Protein AF-A0A7R9M5U4-F1 (afdb_monomer)

pLDDT: mean 75.81, std 20.46, range [29.14, 96.31]

Radius of gyration: 44.96 Å; Cα contacts (8 Å, |Δi|>4): 305; chains: 1; bounding box: 124×80×128 Å

Secondary structure (DSSP, 8-state):
----SSSSS------S-EEEEEEEGGGTTSEEEE--TTEEEEEEEEEEE--GGG----SS-----PPP---------S-----PPPPEEE-HHHHHHHHTT-SEEEE-HHHH---TTTTS--EEEEEEEEEETTTEE-SSSEEE--SS-EE--TTTTSPPPTT----EEE-PPTT------------PPPEEE---SSS--PEEE-----------TT-----SSSHHIIIIIHHHHHHHHHHHHHHHHHHHHHHHHHHHHHHHHHHHTT--PPP---------

Solvent-accessible surface area (backbone atoms only — not comparable to full-atom values): 18534 Å² total; per-residue (Å²): 142,83,90,83,87,82,79,88,79,73,88,66,70,64,75,95,57,76,45,78,46,69,38,44,53,94,57,35,66,68,36,78,50,75,42,59,91,69,20,20,31,44,58,78,45,29,34,36,31,48,35,78,90,60,55,59,79,76,94,74,82,88,78,92,76,81,82,76,81,86,75,91,75,88,89,78,99,80,75,82,80,77,68,79,79,60,51,73,36,82,42,35,61,52,47,36,55,71,31,34,72,28,39,64,33,81,46,30,43,73,79,67,51,78,64,83,68,74,88,56,79,36,17,34,41,40,33,33,33,61,42,43,59,90,43,45,38,56,57,60,71,44,80,42,69,64,91,58,72,45,80,41,58,49,58,54,54,51,82,60,76,82,94,68,89,77,42,74,48,78,48,68,60,92,96,55,80,87,84,86,84,87,65,75,83,92,72,66,77,54,50,73,49,80,65,91,64,91,84,72,74,76,48,70,46,69,83,61,84,90,83,90,79,88,78,57,86,84,68,61,79,68,80,82,71,70,59,63,51,62,75,50,45,48,61,52,51,52,52,52,51,51,52,53,52,53,50,50,53,52,49,51,53,51,51,49,53,56,46,49,61,58,49,56,60,56,61,65,75,74,72,81,85,87,84,84,86,75,83,79,88,83,91,132

Mean predicted aligned error: 17.46 Å

Sequence (284 aa):
MFELISELIELIAFPEESHEKCIPKSEANDIWLSCAKNETIAIYEAFFTTSARHRCSQSSSVTTERAIQTDEDEDNMYAFPRLPAACTDDIRLSLNRKCSSAENCSFNLMKDHNQGCIGEDGSLIIRYTCISAKKFHPFCNLNLSESYGYISTPGYPRFYPPYESCVWNIEAGEGQVIQIDILDVAIREPESKTSVYNRKKVEYKCTDRLLLTESNRSDKESDSDGNYISDILIPIVLMIALLIGNAVIVWVLFRIKRRQKRTDDKTIESTVPLNSGSGPQTSV

Foldseek 3Di:
DDPPPDPPPPQDPDPPDKDKDKAWLVRLQKDKDADDPQWAKDWQFKKKKPDPVRDDDPPDDDDDDDDDDDDDDDDDPDDDDPDPPMWMGGCLQLCQLQGTRDRMGIDGCCPSPVDGDSVDTTIMMIMIDIFHNVQEAQDAPEEAADSHGHYHHHPPVDDHDPDDDGHYHYDYDPPHDDDDRDRDDDFDFWDWDFDPDPDDPIDTHGRDDDDDDDDDPVPPPPPDDPCCCPPPVVVVVVVVVVVVVVVVVVVVVVVVVVVVVVVVVVVVVPDDDDDDDDDDDDDD

InterPro domains:
  IPR000859 CUB domain [PF00431] (140-190)
  IPR000859 CUB domain [PS01180] (140-182)
  IPR000859 CUB domain [cd00041] (140-192)
  IPR035914 Spermadhesin, CUB domain superfamily [G3DSA:2.60.120.290] (135-254)
  IPR035914 Spermadhesin, CUB domain superfamily [SSF49854] (140-192)
  IPR043159 D-galactoside/L-rhamnose binding SUEL lectin domain superfamily [G3DSA:2.60.120.740] (18-134)

Organism: NCBI:txid334625

Structure (mmCIF, N/CA/C/O backbone):
data_AF-A0A7R9M5U4-F1
#
_entry.id   AF-A0A7R9M5U4-F1
#
loop_
_atom_site.group_PDB
_atom_site.id
_atom_site.type_symbol
_atom_site.label_atom_id
_atom_site.label_alt_id
_atom_site.label_comp_id
_atom_site.label_asym_id
_atom_site.label_entity_id
_atom_site.label_seq_id
_atom_site.pdbx_PDB_ins_code
_atom_site.Cartn_x
_atom_site.Cartn_y
_atom_site.Cartn_z
_atom_site.occupancy
_atom_site.B_iso_or_equiv
_atom_site.auth_seq_id
_atom_site.auth_comp_id
_atom_site.auth_asym_id
_atom_site.auth_atom_id
_atom_site.pdbx_PDB_model_num
ATOM 1 N N . MET A 1 1 ? 7.031 29.235 31.671 1.00 38.41 1 MET A N 1
ATOM 2 C CA . MET A 1 1 ? 6.861 27.775 31.562 1.00 38.41 1 MET A CA 1
ATOM 3 C C . MET A 1 1 ? 6.089 27.529 30.273 1.00 38.41 1 MET A C 1
ATOM 5 O O . MET A 1 1 ? 4.875 27.429 30.286 1.00 38.41 1 MET A O 1
ATOM 9 N N . PHE A 1 2 ? 6.808 27.641 29.158 1.00 32.56 2 PHE A N 1
ATOM 10 C CA . PHE A 1 2 ? 6.335 27.424 27.793 1.00 32.56 2 PHE A CA 1
ATOM 11 C C . PHE A 1 2 ? 7.263 26.336 27.251 1.00 32.56 2 PHE A C 1
ATOM 13 O O . PHE A 1 2 ? 8.331 26.642 26.736 1.00 32.56 2 PHE A O 1
ATOM 20 N N . GLU A 1 3 ? 6.907 25.077 27.470 1.00 34.81 3 GLU A N 1
ATOM 21 C CA . GLU A 1 3 ? 7.479 23.944 26.741 1.00 34.81 3 GLU A CA 1
ATOM 22 C C . GLU A 1 3 ? 6.337 23.366 25.911 1.00 34.81 3 GLU A C 1
ATOM 24 O O . GLU A 1 3 ? 5.557 22.546 26.375 1.00 34.81 3 GLU A O 1
ATOM 29 N N . LEU A 1 4 ? 6.162 23.927 24.715 1.00 42.47 4 LEU A N 1
ATOM 30 C CA . LEU A 1 4 ? 5.133 23.548 23.746 1.00 42.47 4 LEU A CA 1
ATOM 31 C C . LEU A 1 4 ? 5.687 23.719 22.322 1.00 42.47 4 LEU A C 1
ATOM 33 O O . LEU A 1 4 ? 5.068 24.397 21.518 1.00 42.47 4 LEU A O 1
ATOM 37 N N . ILE A 1 5 ? 6.873 23.182 21.993 1.00 42.38 5 ILE A N 1
ATOM 38 C CA . ILE A 1 5 ? 7.310 23.061 20.578 1.00 42.38 5 ILE A CA 1
ATOM 39 C C . ILE A 1 5 ? 8.229 21.838 20.340 1.00 42.38 5 ILE A C 1
ATOM 41 O O . ILE A 1 5 ? 9.202 21.940 19.603 1.00 42.38 5 ILE A O 1
ATOM 45 N N . SER A 1 6 ? 7.969 20.671 20.943 1.00 37.97 6 SER A N 1
ATOM 46 C CA . SER A 1 6 ? 8.735 19.455 20.578 1.00 37.97 6 SER A CA 1
ATOM 47 C C . SER A 1 6 ? 7.912 18.208 20.250 1.00 37.97 6 SER A C 1
ATOM 49 O O . SER A 1 6 ? 8.494 17.244 19.772 1.00 37.97 6 SER A O 1
ATOM 51 N N . GLU A 1 7 ? 6.588 18.204 20.423 1.00 38.75 7 GLU A N 1
ATOM 52 C CA . GLU A 1 7 ? 5.782 16.973 20.262 1.00 38.75 7 GLU A CA 1
ATOM 53 C C . GLU A 1 7 ? 4.888 16.942 19.009 1.00 38.75 7 GLU A C 1
ATOM 55 O O . GLU A 1 7 ? 4.121 16.009 18.814 1.00 38.75 7 GLU A O 1
ATOM 60 N N . LEU A 1 8 ? 4.982 17.928 18.110 1.00 37.16 8 LEU A N 1
ATOM 61 C CA . LEU A 1 8 ? 4.066 18.047 16.961 1.00 37.16 8 LEU A CA 1
ATOM 62 C C . LEU A 1 8 ? 4.592 17.461 15.636 1.00 37.16 8 LEU A C 1
ATOM 64 O O . LEU A 1 8 ? 4.002 17.718 14.591 1.00 37.16 8 LEU A O 1
ATOM 68 N N . ILE A 1 9 ? 5.675 16.672 15.655 1.00 35.78 9 ILE A N 1
ATOM 69 C CA . ILE A 1 9 ? 6.268 16.065 14.439 1.00 35.78 9 ILE A CA 1
ATOM 70 C C . ILE A 1 9 ? 6.247 14.517 14.457 1.00 35.78 9 ILE A C 1
ATOM 72 O O . ILE A 1 9 ? 6.609 13.893 13.469 1.00 35.78 9 ILE A O 1
ATOM 76 N N . GLU A 1 10 ? 5.715 13.865 15.497 1.00 36.03 10 GLU A N 1
ATOM 77 C CA . GLU A 1 10 ? 5.567 12.390 15.540 1.00 36.03 10 GLU A CA 1
ATOM 78 C C . GLU A 1 10 ? 4.153 11.884 15.189 1.00 36.03 10 GLU A C 1
ATOM 80 O O . GLU A 1 10 ? 3.774 10.766 15.527 1.00 36.03 10 GLU A O 1
ATOM 85 N N . LEU A 1 11 ? 3.340 12.672 14.478 1.00 32.94 11 LEU A N 1
ATOM 86 C CA . LEU A 1 11 ? 1.977 12.260 14.098 1.00 32.94 11 LEU A CA 1
ATOM 87 C C . LEU A 1 11 ? 1.880 11.447 12.801 1.00 32.94 11 LEU A C 1
ATOM 89 O O . LEU A 1 11 ? 0.785 11.270 12.273 1.00 32.94 11 LEU A O 1
ATOM 93 N N . ILE A 1 12 ? 2.986 10.889 12.310 1.00 41.69 12 ILE A N 1
ATOM 94 C CA . ILE A 1 12 ? 2.905 9.849 11.288 1.00 41.69 12 ILE A CA 1
ATOM 95 C C . ILE A 1 12 ? 3.757 8.669 11.720 1.00 41.69 12 ILE A C 1
ATOM 97 O O . ILE A 1 12 ? 4.970 8.653 11.532 1.00 41.69 12 ILE A O 1
ATOM 101 N N . ALA A 1 13 ? 3.106 7.669 12.308 1.00 43.19 13 ALA A N 1
ATOM 102 C CA . ALA A 1 13 ? 3.695 6.360 12.534 1.00 43.19 13 ALA A CA 1
ATOM 103 C C . ALA A 1 13 ? 3.854 5.628 11.184 1.00 43.19 13 ALA A C 1
ATOM 105 O O . ALA A 1 13 ? 3.198 4.622 10.925 1.00 43.19 13 ALA A O 1
ATOM 106 N N . PHE A 1 14 ? 4.689 6.155 10.286 1.00 51.53 14 PHE A N 1
ATOM 107 C CA . PHE A 1 14 ? 5.247 5.350 9.205 1.00 51.53 14 PHE A CA 1
ATOM 108 C C . PHE A 1 14 ? 6.271 4.382 9.822 1.00 51.53 14 PHE A C 1
ATOM 110 O O . PHE A 1 14 ? 6.980 4.772 10.753 1.00 51.53 14 PHE A O 1
ATOM 117 N N . PRO A 1 15 ? 6.354 3.122 9.360 1.00 53.44 15 PRO A N 1
ATOM 118 C CA . PRO A 1 15 ? 7.381 2.204 9.835 1.00 53.44 15 PRO A CA 1
ATOM 119 C C . PRO A 1 15 ? 8.776 2.808 9.619 1.00 53.44 15 PRO A C 1
ATOM 121 O O . PRO A 1 15 ? 9.060 3.395 8.577 1.00 53.44 15 PRO A O 1
ATOM 124 N N . GLU A 1 16 ? 9.629 2.643 10.629 1.00 56.34 16 GLU A N 1
ATOM 125 C CA . GLU A 1 16 ? 10.947 3.276 10.797 1.00 56.34 16 GLU A CA 1
ATOM 126 C C . GLU A 1 16 ? 11.978 2.873 9.714 1.00 56.34 16 GLU A C 1
ATOM 128 O O . GLU A 1 16 ? 13.036 3.486 9.602 1.00 56.34 16 GLU A O 1
ATOM 133 N N . GLU A 1 17 ? 11.657 1.897 8.854 1.00 72.25 17 GLU A N 1
ATOM 134 C CA . GLU A 1 17 ? 12.510 1.431 7.754 1.00 72.25 17 GLU A CA 1
ATOM 135 C C . GLU A 1 17 ? 11.788 1.506 6.394 1.00 72.25 17 GLU A C 1
ATOM 137 O O . GLU A 1 17 ? 11.026 0.619 5.986 1.00 72.25 17 GLU A O 1
ATOM 142 N N . SER A 1 18 ? 12.046 2.593 5.661 1.00 84.75 18 SER A N 1
ATOM 143 C CA . SER A 1 18 ? 11.700 2.731 4.243 1.00 84.75 18 SER A CA 1
ATOM 144 C C . SER A 1 18 ? 12.905 2.396 3.362 1.00 84.75 18 SER A C 1
ATOM 146 O O . SER A 1 18 ? 13.975 2.989 3.522 1.00 84.75 18 SER A O 1
ATOM 148 N N . HIS A 1 19 ? 12.730 1.504 2.391 1.00 91.81 19 HIS A N 1
ATOM 149 C CA . HIS A 1 19 ? 13.740 1.161 1.395 1.00 91.81 19 HIS A CA 1
ATOM 150 C C . HIS A 1 19 ? 13.458 1.869 0.071 1.00 91.81 19 HIS A C 1
ATOM 152 O O . HIS A 1 19 ? 12.340 1.831 -0.439 1.00 91.81 19 HIS A O 1
ATOM 158 N N . GLU A 1 20 ? 14.498 2.443 -0.531 1.00 93.69 20 GLU A N 1
ATOM 159 C CA . GLU A 1 20 ? 14.461 3.017 -1.876 1.00 93.69 20 GLU A CA 1
ATOM 160 C C . GLU A 1 20 ? 15.478 2.307 -2.775 1.00 93.69 20 GLU A C 1
ATOM 162 O O . GLU A 1 20 ? 16.642 2.132 -2.410 1.00 93.69 20 GLU A O 1
ATOM 167 N N . LYS A 1 21 ? 15.041 1.910 -3.971 1.00 94.62 21 LYS A N 1
ATOM 168 C CA . LYS A 1 21 ? 15.902 1.396 -5.038 1.00 94.62 21 LYS A CA 1
ATOM 169 C C . LYS A 1 21 ? 15.730 2.261 -6.277 1.00 94.62 21 LYS A C 1
ATOM 171 O O . LYS A 1 21 ? 14.618 2.404 -6.777 1.00 94.62 21 LYS A O 1
ATOM 176 N N . CYS A 1 22 ? 16.843 2.782 -6.785 1.00 94.81 22 CYS A N 1
ATOM 177 C CA . CYS A 1 22 ? 16.929 3.382 -8.110 1.00 94.81 22 CYS A CA 1
ATOM 178 C C . CYS A 1 22 ? 17.709 2.430 -9.013 1.00 94.81 22 CYS A C 1
ATOM 180 O O . CYS A 1 22 ? 18.855 2.098 -8.708 1.00 94.81 22 CYS A O 1
ATOM 182 N N . ILE A 1 23 ? 17.089 1.980 -10.099 1.00 94.06 23 ILE A N 1
ATOM 183 C CA . ILE A 1 23 ? 17.642 0.974 -11.004 1.00 94.06 23 ILE A CA 1
ATOM 184 C C . ILE A 1 23 ? 17.633 1.546 -12.425 1.00 94.06 23 ILE A C 1
ATOM 186 O O . ILE A 1 23 ? 16.560 1.885 -12.930 1.00 94.06 23 ILE A O 1
ATOM 190 N N . PRO A 1 24 ? 18.787 1.672 -13.101 1.00 93.38 24 PRO A N 1
ATOM 191 C CA . PRO A 1 24 ? 18.797 2.053 -14.507 1.00 93.38 24 PRO A CA 1
ATOM 192 C C . PRO A 1 24 ? 18.122 0.958 -15.342 1.00 93.38 24 PRO A C 1
ATOM 194 O O . PRO A 1 24 ? 18.259 -0.232 -15.054 1.00 93.38 24 PRO A O 1
ATOM 197 N N . LYS A 1 25 ? 17.420 1.336 -16.415 1.00 90.62 25 LYS A N 1
ATOM 198 C CA . LYS A 1 25 ? 16.701 0.379 -17.276 1.00 90.62 25 LYS A CA 1
ATOM 199 C C . LYS A 1 25 ? 17.555 -0.804 -17.741 1.00 90.62 25 LYS A C 1
ATOM 201 O O . LYS A 1 25 ? 17.045 -1.918 -17.826 1.00 90.62 25 LYS A O 1
ATOM 206 N N . SER A 1 26 ? 18.839 -0.579 -18.022 1.00 89.12 26 SER A N 1
ATOM 207 C CA . SER A 1 26 ? 19.790 -1.622 -18.432 1.00 89.12 26 SER A CA 1
ATOM 208 C C . SER A 1 26 ? 19.862 -2.799 -17.452 1.00 89.12 26 SER A C 1
ATOM 210 O O . SER A 1 26 ? 20.129 -3.925 -17.867 1.00 89.12 26 SER A O 1
ATOM 212 N N . GLU A 1 27 ? 19.590 -2.549 -16.172 1.00 91.31 27 GLU A N 1
ATOM 213 C CA . GLU A 1 27 ? 19.637 -3.527 -15.080 1.00 91.31 27 GLU A CA 1
ATOM 214 C C . GLU A 1 27 ? 18.236 -3.969 -14.621 1.00 91.31 27 GLU A C 1
ATOM 216 O O . GLU A 1 27 ? 18.101 -4.890 -13.821 1.00 91.31 27 GLU A O 1
ATOM 221 N N . ALA A 1 28 ? 17.164 -3.391 -15.173 1.00 89.31 28 ALA A N 1
ATOM 222 C CA . ALA A 1 28 ? 15.780 -3.654 -14.762 1.00 89.31 28 ALA A CA 1
ATOM 223 C C . ALA A 1 28 ? 15.214 -5.014 -15.239 1.00 89.31 28 ALA A C 1
ATOM 225 O O . ALA A 1 28 ? 14.008 -5.262 -15.164 1.00 89.31 28 ALA A O 1
ATOM 226 N N . ASN A 1 29 ? 16.073 -5.911 -15.732 1.00 88.00 29 ASN A N 1
ATOM 227 C CA . ASN A 1 29 ? 15.703 -7.264 -16.153 1.00 88.00 29 ASN A CA 1
ATOM 228 C C . ASN A 1 29 ? 15.707 -8.278 -14.997 1.00 88.00 29 ASN A C 1
ATOM 230 O O . ASN A 1 29 ? 15.075 -9.326 -15.122 1.00 88.00 29 ASN A O 1
ATOM 234 N N . ASP A 1 30 ? 16.396 -7.996 -13.892 1.00 90.56 30 ASP A N 1
ATOM 235 C CA . ASP A 1 30 ? 16.362 -8.854 -12.704 1.00 90.56 30 ASP A CA 1
ATOM 236 C C . ASP A 1 30 ? 16.413 -8.006 -11.435 1.00 90.56 30 ASP A C 1
ATOM 238 O O . ASP A 1 30 ? 17.469 -7.639 -10.922 1.00 90.56 30 ASP A O 1
ATOM 242 N N . ILE A 1 31 ? 15.229 -7.637 -10.960 1.00 94.94 31 ILE A N 1
ATOM 243 C CA . ILE A 1 31 ? 15.057 -6.787 -9.792 1.00 94.94 31 ILE A CA 1
ATOM 244 C C . ILE A 1 31 ? 14.755 -7.673 -8.603 1.00 94.94 31 ILE A C 1
ATOM 246 O O . ILE A 1 31 ? 13.727 -8.345 -8.572 1.00 94.94 31 ILE A O 1
ATOM 250 N N . TRP A 1 32 ? 15.627 -7.616 -7.602 1.00 95.69 32 TRP A N 1
ATOM 251 C CA . TRP A 1 32 ? 15.471 -8.366 -6.366 1.00 95.69 32 TRP A CA 1
ATOM 252 C C . TRP A 1 32 ? 15.044 -7.464 -5.205 1.00 95.69 32 TRP A C 1
ATOM 254 O O . TRP A 1 32 ? 15.753 -6.511 -4.843 1.00 95.69 32 TRP A O 1
ATOM 264 N N . LEU A 1 33 ? 13.893 -7.785 -4.614 1.00 96.06 33 LEU A N 1
ATOM 265 C CA . LEU A 1 33 ? 13.381 -7.205 -3.372 1.00 96.06 33 LEU A CA 1
ATOM 266 C C . LEU A 1 33 ? 13.420 -8.271 -2.274 1.00 96.06 33 LEU A C 1
ATOM 268 O O . LEU A 1 33 ? 13.047 -9.419 -2.514 1.00 96.06 33 LEU A O 1
ATOM 272 N N . SER A 1 34 ? 13.854 -7.890 -1.076 1.00 95.62 34 SER A N 1
ATOM 273 C CA . SER A 1 34 ? 13.962 -8.801 0.066 1.00 95.62 34 SER A CA 1
ATOM 274 C C . SER A 1 34 ? 13.736 -8.069 1.381 1.00 95.62 34 SER A C 1
ATOM 276 O O . SER A 1 34 ? 14.185 -6.927 1.520 1.00 95.62 34 SER A O 1
ATOM 278 N N . CYS A 1 35 ? 13.112 -8.760 2.328 1.00 95.44 35 CYS A N 1
ATOM 279 C CA . CYS A 1 35 ? 12.942 -8.354 3.722 1.00 95.44 35 CYS A CA 1
ATOM 280 C C . CYS A 1 35 ? 13.560 -9.392 4.671 1.00 95.44 35 CYS A C 1
ATOM 282 O O . CYS A 1 35 ? 14.021 -10.450 4.227 1.00 95.44 35 CYS A O 1
ATOM 284 N N . ALA A 1 36 ? 13.607 -9.096 5.973 1.00 93.94 36 ALA A N 1
ATOM 285 C CA . ALA A 1 36 ? 14.071 -10.075 6.946 1.00 93.94 36 ALA A CA 1
ATOM 286 C C . ALA A 1 36 ? 13.046 -11.211 7.130 1.00 93.94 36 ALA A C 1
ATOM 288 O O . ALA A 1 36 ? 11.909 -11.172 6.655 1.00 93.94 36 ALA A O 1
ATOM 289 N N . LYS A 1 37 ? 13.447 -12.254 7.862 1.00 93.25 37 LYS A N 1
ATOM 290 C CA . LYS A 1 37 ? 12.547 -13.368 8.183 1.00 93.25 37 LYS A CA 1
ATOM 291 C C . LYS A 1 37 ? 11.325 -12.873 8.959 1.00 93.25 37 LYS A C 1
ATOM 293 O O . LYS A 1 37 ? 11.473 -12.126 9.922 1.00 93.25 37 LYS A O 1
ATOM 298 N N . ASN A 1 38 ? 10.145 -13.397 8.618 1.00 91.62 38 ASN A N 1
ATOM 299 C CA . ASN A 1 38 ? 8.840 -12.999 9.175 1.00 91.62 38 ASN A CA 1
ATOM 300 C C . ASN A 1 38 ? 8.439 -11.546 8.882 1.00 91.62 38 ASN A C 1
ATOM 302 O O . ASN A 1 38 ? 7.583 -10.985 9.576 1.00 91.62 38 ASN A O 1
ATOM 306 N N . GLU A 1 39 ? 9.028 -10.954 7.853 1.00 94.19 39 GLU A N 1
ATOM 307 C CA . GLU A 1 39 ? 8.588 -9.692 7.288 1.00 94.19 39 GLU A CA 1
ATOM 308 C C . GLU A 1 39 ? 8.089 -9.902 5.869 1.00 94.19 39 GLU A C 1
ATOM 310 O O . GLU A 1 39 ? 8.395 -10.890 5.197 1.00 94.1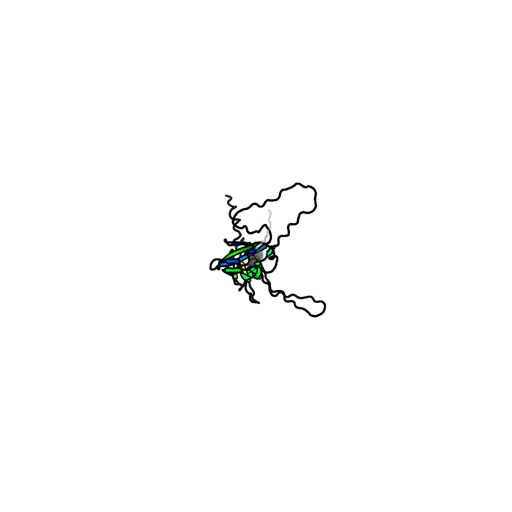9 39 GLU A O 1
ATOM 315 N N . THR A 1 40 ? 7.277 -8.958 5.424 1.00 92.62 40 THR A N 1
ATOM 316 C CA . THR A 1 40 ? 6.649 -8.999 4.112 1.00 92.62 40 THR A CA 1
ATOM 317 C C . THR A 1 40 ? 6.875 -7.689 3.386 1.00 92.62 40 THR A C 1
ATOM 319 O O . THR A 1 40 ? 6.847 -6.616 3.989 1.00 92.62 40 THR A O 1
ATOM 322 N N . ILE A 1 41 ? 7.102 -7.781 2.080 1.00 94.69 41 ILE A N 1
ATOM 323 C CA . ILE A 1 41 ? 7.312 -6.620 1.220 1.00 94.69 41 ILE A CA 1
ATOM 324 C C . ILE A 1 41 ? 5.978 -5.890 1.017 1.00 94.69 41 ILE A C 1
ATOM 326 O O . ILE A 1 41 ? 4.994 -6.479 0.557 1.00 94.69 41 ILE A O 1
ATOM 330 N N . ALA A 1 42 ? 5.975 -4.587 1.296 1.00 93.38 42 ALA A N 1
ATOM 331 C CA . ALA A 1 42 ? 4.887 -3.664 0.994 1.00 93.38 42 ALA A CA 1
ATOM 332 C C . ALA A 1 42 ? 5.408 -2.511 0.123 1.00 93.38 42 ALA A C 1
ATOM 334 O O . ALA A 1 42 ? 6.120 -1.633 0.611 1.00 93.38 42 ALA A O 1
ATOM 335 N N . ILE A 1 43 ? 5.069 -2.508 -1.171 1.00 95.06 43 ILE A N 1
ATOM 336 C CA . ILE A 1 43 ? 5.468 -1.437 -2.096 1.00 95.06 43 ILE A CA 1
ATOM 337 C C . ILE A 1 43 ? 4.408 -0.336 -2.087 1.00 95.06 43 ILE A C 1
ATOM 339 O O . ILE A 1 43 ? 3.247 -0.575 -2.431 1.00 95.06 43 ILE A O 1
ATOM 343 N N . TYR A 1 44 ? 4.824 0.879 -1.736 1.00 93.31 44 TYR A N 1
ATOM 344 C CA . TYR A 1 44 ? 3.941 2.046 -1.692 1.00 93.31 44 TYR A CA 1
ATOM 345 C C . TYR A 1 44 ? 4.166 3.016 -2.856 1.00 93.31 44 TYR A C 1
ATOM 347 O O . TYR A 1 44 ? 3.248 3.743 -3.222 1.00 93.31 44 TYR A O 1
ATOM 355 N N . GLU A 1 45 ? 5.328 2.970 -3.511 1.00 94.50 45 GLU A N 1
ATOM 356 C CA . GLU A 1 45 ? 5.608 3.746 -4.720 1.00 94.50 45 GLU A CA 1
ATOM 357 C C . GLU A 1 45 ? 6.488 2.930 -5.674 1.00 94.50 45 GLU A C 1
ATOM 359 O O . GLU A 1 45 ? 7.495 2.361 -5.259 1.00 94.50 45 GLU A O 1
ATOM 364 N N . ALA A 1 46 ? 6.129 2.859 -6.957 1.00 95.25 46 ALA A N 1
ATOM 365 C CA . ALA A 1 46 ? 7.038 2.354 -7.979 1.00 95.25 46 ALA A CA 1
ATOM 366 C C . ALA A 1 46 ? 6.694 2.917 -9.356 1.00 95.25 46 ALA A C 1
ATOM 368 O O . ALA A 1 46 ? 5.564 2.776 -9.821 1.00 95.25 46 ALA A O 1
ATOM 369 N N . PHE A 1 47 ? 7.672 3.513 -10.027 1.00 94.56 47 PHE A N 1
ATOM 370 C CA . PHE A 1 47 ? 7.474 4.096 -11.349 1.00 94.56 47 PHE A CA 1
ATOM 371 C C . PHE A 1 47 ? 8.761 4.090 -12.166 1.00 94.56 47 PHE A C 1
ATOM 373 O O . PHE A 1 47 ? 9.872 4.152 -11.633 1.00 94.56 47 PHE A O 1
ATOM 380 N N . PHE A 1 48 ? 8.603 4.045 -13.481 1.00 93.75 48 PHE A N 1
ATOM 381 C CA . PHE A 1 48 ? 9.675 4.264 -14.438 1.00 93.75 48 PHE A CA 1
ATOM 382 C C . PHE A 1 48 ? 9.601 5.693 -14.952 1.00 93.75 48 PHE A C 1
ATOM 384 O O . PHE A 1 48 ? 8.510 6.224 -15.139 1.00 93.75 48 PHE A O 1
ATOM 391 N N . THR A 1 49 ? 10.743 6.331 -15.191 1.00 92.31 49 THR A N 1
ATOM 392 C CA . THR A 1 49 ? 10.770 7.657 -15.804 1.00 92.31 49 THR A CA 1
ATOM 393 C C . THR A 1 49 ? 12.007 7.890 -16.661 1.00 92.31 49 THR A C 1
ATOM 395 O O . THR A 1 49 ? 13.109 7.450 -16.333 1.00 92.31 49 THR A O 1
ATOM 398 N N . THR A 1 50 ? 11.833 8.648 -17.743 1.00 91.06 50 THR A N 1
ATOM 399 C CA . THR A 1 50 ? 12.928 9.129 -18.606 1.00 91.06 50 THR A CA 1
ATOM 400 C C . THR A 1 50 ? 13.432 10.514 -18.186 1.00 91.06 50 THR A C 1
ATOM 402 O O . THR A 1 50 ? 14.367 11.069 -18.770 1.00 91.06 50 THR A O 1
ATOM 405 N N . SER A 1 51 ? 12.845 11.083 -17.126 1.00 88.75 51 SER A N 1
ATOM 406 C CA . SER A 1 51 ? 13.228 12.382 -16.580 1.00 88.75 51 SER A CA 1
ATOM 407 C C . SER A 1 51 ? 14.669 12.385 -16.078 1.00 88.75 51 SER A C 1
ATOM 409 O O . SER A 1 51 ? 15.062 11.584 -15.230 1.00 88.75 51 SER A O 1
ATOM 411 N N . ALA A 1 52 ? 15.439 13.386 -16.509 1.00 83.69 52 ALA A N 1
ATOM 412 C CA . ALA A 1 52 ? 16.798 13.607 -16.021 1.00 83.69 52 ALA A CA 1
ATOM 413 C C . ALA A 1 52 ? 16.864 13.843 -14.498 1.00 83.69 52 ALA A C 1
ATOM 415 O O . ALA A 1 52 ? 17.907 13.598 -13.897 1.00 83.69 52 ALA A O 1
ATOM 416 N N . ARG A 1 53 ? 15.760 14.278 -13.866 1.00 84.31 53 ARG A N 1
ATOM 417 C CA . ARG A 1 53 ? 15.689 14.524 -12.413 1.00 84.31 53 ARG A CA 1
ATOM 418 C C . ARG A 1 53 ? 15.790 13.252 -11.573 1.00 84.31 53 ARG A C 1
ATOM 420 O O . ARG A 1 53 ? 16.188 13.335 -10.420 1.00 84.31 53 ARG A O 1
ATOM 427 N N . HIS A 1 54 ? 15.431 12.105 -12.143 1.00 84.69 54 HIS A N 1
ATOM 428 C CA . HIS A 1 54 ? 15.399 10.818 -11.448 1.00 84.69 54 HIS A CA 1
ATOM 429 C C . HIS A 1 54 ? 16.412 9.826 -12.033 1.00 84.69 54 HIS A C 1
ATOM 431 O O . HIS A 1 54 ? 16.233 8.613 -11.948 1.00 84.69 54 HIS A O 1
ATOM 437 N N . ARG A 1 55 ? 17.494 10.314 -12.655 1.00 88.19 55 ARG A N 1
ATOM 438 C CA . ARG A 1 55 ? 18.600 9.442 -13.069 1.00 88.19 55 ARG A CA 1
ATOM 439 C C . ARG A 1 55 ? 19.285 8.852 -11.846 1.00 88.19 55 ARG A C 1
ATOM 441 O O . ARG A 1 55 ? 19.641 9.583 -10.927 1.00 88.19 55 ARG A O 1
ATOM 448 N N . CYS A 1 56 ? 19.504 7.542 -11.862 1.00 89.00 56 CYS A N 1
ATOM 449 C CA . CYS A 1 56 ? 20.269 6.894 -10.810 1.00 89.00 56 CYS A CA 1
ATOM 450 C C . CYS A 1 56 ? 21.722 7.374 -10.881 1.00 89.00 56 CYS A C 1
ATOM 452 O O . CYS A 1 56 ? 22.403 7.181 -11.889 1.00 89.00 56 CYS A O 1
ATOM 454 N N . SER A 1 57 ? 22.189 8.032 -9.823 1.00 77.94 57 SER A N 1
ATOM 455 C CA . SER A 1 57 ? 23.586 8.432 -9.692 1.00 77.94 57 SER A CA 1
ATOM 456 C C . SER A 1 57 ? 24.439 7.174 -9.566 1.00 77.94 57 SER A C 1
ATOM 458 O O . SER A 1 57 ? 24.360 6.477 -8.556 1.00 77.94 57 SER A O 1
ATOM 460 N N . GLN A 1 58 ? 25.269 6.870 -10.563 1.00 60.03 58 GLN A N 1
ATOM 461 C CA . GLN A 1 58 ? 26.312 5.868 -10.366 1.00 60.03 58 GLN A CA 1
ATOM 462 C C . GLN A 1 58 ? 27.292 6.403 -9.318 1.00 60.03 58 GLN A C 1
ATOM 464 O O . GLN A 1 58 ? 27.894 7.464 -9.501 1.00 60.03 58 GLN A O 1
ATOM 469 N N . SER A 1 59 ? 27.486 5.683 -8.214 1.00 50.22 59 SER A N 1
ATOM 470 C CA . SER A 1 59 ? 28.628 5.934 -7.343 1.00 50.22 59 SER A CA 1
ATOM 471 C C . SER A 1 59 ? 29.904 5.465 -8.052 1.00 50.22 59 SER A C 1
ATOM 473 O O . SER A 1 59 ? 30.300 4.318 -7.875 1.00 50.22 59 SER A O 1
ATOM 475 N N . SER A 1 60 ? 30.518 6.309 -8.892 1.00 41.31 60 SER A N 1
ATOM 476 C CA . SER A 1 60 ? 31.977 6.550 -8.970 1.00 41.31 60 SER A CA 1
ATOM 477 C C . SER A 1 60 ? 32.401 7.385 -10.198 1.00 41.31 60 SER A C 1
ATOM 479 O O . SER A 1 60 ? 32.128 7.049 -11.341 1.00 41.31 60 SER A O 1
ATOM 481 N N . SER A 1 61 ? 33.145 8.460 -9.897 1.00 38.44 61 SER A N 1
ATOM 482 C CA . SER A 1 61 ? 34.193 9.144 -10.685 1.00 38.44 61 SER A CA 1
ATOM 483 C C . SER A 1 61 ? 33.921 9.703 -12.099 1.00 38.44 61 SER A C 1
ATOM 485 O O . SER A 1 61 ? 33.906 8.960 -13.066 1.00 38.44 61 SER A O 1
ATOM 487 N N . VAL A 1 62 ? 33.927 11.051 -12.165 1.00 44.44 62 VAL A N 1
ATOM 488 C CA . VAL A 1 62 ? 34.597 11.963 -13.137 1.00 44.44 62 VAL A CA 1
ATOM 489 C C . VAL A 1 62 ? 34.349 11.658 -14.630 1.00 44.44 62 VAL A C 1
ATOM 491 O O . VAL A 1 62 ? 34.760 10.636 -15.155 1.00 44.44 62 VAL A O 1
ATOM 494 N N . THR A 1 63 ? 33.776 12.560 -15.429 1.00 29.14 63 THR A N 1
ATOM 495 C CA . THR A 1 63 ? 34.510 13.706 -15.995 1.00 29.14 63 THR A CA 1
ATOM 496 C C . THR A 1 63 ? 33.540 14.727 -16.582 1.00 29.14 63 THR A C 1
ATOM 498 O O . THR A 1 63 ? 32.572 14.378 -17.245 1.00 29.14 63 THR A O 1
ATOM 501 N N . THR A 1 64 ? 33.855 15.995 -16.335 1.00 44.59 64 THR A N 1
ATOM 502 C CA . THR A 1 64 ? 33.412 17.200 -17.035 1.00 44.59 64 THR A CA 1
ATOM 503 C C . THR A 1 64 ? 33.057 16.968 -18.505 1.00 44.59 64 THR A C 1
ATOM 505 O O . THR A 1 64 ? 33.949 16.754 -19.326 1.00 44.59 64 THR A O 1
ATOM 508 N N . GLU A 1 65 ? 31.790 17.165 -18.861 1.00 40.56 65 GLU A N 1
ATOM 509 C CA . GLU A 1 65 ? 31.428 17.565 -20.217 1.00 40.56 65 GLU A CA 1
ATOM 510 C C . GLU A 1 65 ? 30.903 18.997 -20.201 1.00 40.56 65 GLU A C 1
ATOM 512 O O . GLU A 1 65 ? 30.011 19.381 -19.446 1.00 40.56 65 GLU A O 1
ATOM 517 N N . ARG A 1 66 ? 31.603 19.796 -21.002 1.00 39.38 66 ARG A N 1
ATOM 518 C CA . ARG A 1 66 ? 31.458 21.229 -21.211 1.00 39.38 66 ARG A CA 1
ATOM 519 C C . ARG A 1 66 ? 30.010 21.579 -21.537 1.00 39.38 66 ARG A C 1
ATOM 521 O O . ARG A 1 66 ? 29.485 21.127 -22.550 1.00 39.38 66 ARG A O 1
ATOM 528 N N . ALA A 1 67 ? 29.425 22.479 -20.752 1.00 34.34 67 ALA A N 1
ATOM 529 C CA . ALA A 1 67 ? 28.397 23.356 -21.284 1.00 34.34 67 ALA A CA 1
ATOM 530 C C . ALA A 1 67 ? 29.071 24.288 -22.303 1.00 34.34 67 ALA A C 1
ATOM 532 O O . ALA A 1 67 ? 30.078 24.934 -22.010 1.00 34.34 67 ALA A O 1
ATOM 533 N N . ILE A 1 68 ? 28.547 24.234 -23.520 1.00 40.88 68 ILE A N 1
ATOM 534 C CA . ILE A 1 68 ? 28.965 24.980 -24.702 1.00 40.88 68 ILE A CA 1
ATOM 535 C C . ILE A 1 68 ? 28.905 26.486 -24.420 1.00 40.88 68 ILE A C 1
ATOM 537 O O . ILE A 1 68 ? 27.993 26.960 -23.743 1.00 40.88 68 ILE A O 1
ATOM 541 N N . GLN A 1 69 ? 29.916 27.189 -24.938 1.00 34.88 69 GLN A N 1
ATOM 542 C CA . GLN A 1 69 ? 30.051 28.642 -24.990 1.00 34.88 69 GLN A CA 1
ATOM 543 C C . GLN A 1 69 ? 28.717 29.331 -25.305 1.00 34.88 69 GLN A C 1
ATOM 545 O O . GLN A 1 69 ? 28.053 29.008 -26.287 1.00 34.88 69 GLN A O 1
ATOM 550 N N . THR A 1 70 ? 28.365 30.315 -24.483 1.00 33.62 70 THR A N 1
ATOM 551 C CA . THR A 1 70 ? 27.431 31.374 -24.849 1.00 33.62 70 THR A CA 1
ATOM 552 C C . THR A 1 70 ? 28.139 32.296 -25.837 1.00 33.62 70 THR A C 1
ATOM 554 O O . THR A 1 70 ? 28.952 33.116 -25.412 1.00 33.62 70 THR A O 1
ATOM 557 N N . ASP A 1 71 ? 27.855 32.136 -27.126 1.00 35.41 71 ASP A N 1
ATOM 558 C CA . ASP A 1 71 ? 28.031 33.221 -28.086 1.00 35.41 71 ASP A CA 1
ATOM 559 C C . ASP A 1 71 ? 26.725 34.021 -28.129 1.00 35.41 71 ASP A C 1
ATOM 561 O O . ASP A 1 71 ? 25.622 33.474 -28.218 1.00 35.41 71 ASP A O 1
ATOM 565 N N . GLU A 1 72 ? 26.890 35.323 -27.939 1.00 48.31 72 GLU A N 1
ATOM 566 C CA . GLU A 1 72 ? 25.867 36.348 -28.047 1.00 48.31 72 GLU A CA 1
ATOM 567 C C . GLU A 1 72 ? 25.418 36.442 -29.506 1.00 48.31 72 GLU A C 1
ATOM 569 O O . GLU A 1 72 ? 26.164 36.932 -30.343 1.00 48.31 72 GLU A O 1
ATOM 574 N N . ASP A 1 73 ? 24.192 36.015 -29.798 1.00 34.69 73 ASP A N 1
ATOM 575 C CA . ASP A 1 73 ? 23.451 36.497 -30.959 1.00 34.69 73 ASP A CA 1
ATOM 576 C C . ASP A 1 73 ? 22.033 36.846 -30.492 1.00 34.69 73 ASP A C 1
ATOM 578 O O . ASP A 1 73 ? 21.199 35.989 -30.181 1.00 34.69 73 ASP A O 1
ATOM 582 N N . GLU A 1 74 ? 21.803 38.153 -30.368 1.00 52.38 74 GLU A N 1
ATOM 583 C CA . GLU A 1 74 ? 20.479 38.746 -30.257 1.00 52.38 74 GLU A CA 1
ATOM 584 C C . GLU A 1 74 ? 19.661 38.443 -31.523 1.00 52.38 74 GLU A C 1
ATOM 586 O O . GLU A 1 74 ? 20.191 38.358 -32.627 1.00 52.38 74 GLU A O 1
ATOM 591 N N . ASP A 1 75 ? 18.341 38.384 -31.329 1.00 52.44 75 ASP A N 1
ATOM 592 C CA . ASP A 1 75 ? 17.288 38.396 -32.353 1.00 52.44 75 ASP A CA 1
ATOM 593 C C . ASP A 1 75 ? 16.690 37.032 -32.766 1.00 52.44 75 ASP A C 1
ATOM 595 O O . ASP A 1 75 ? 16.745 36.610 -33.919 1.00 52.44 75 ASP A O 1
ATOM 599 N N . ASN A 1 76 ? 15.994 36.360 -31.831 1.00 39.06 76 ASN A N 1
ATOM 600 C CA . ASN A 1 76 ? 14.753 35.653 -32.188 1.00 39.06 76 ASN A CA 1
ATOM 601 C C . ASN A 1 76 ? 13.797 35.455 -30.993 1.00 39.06 76 ASN A C 1
ATOM 603 O O . ASN A 1 76 ? 14.013 34.628 -30.107 1.00 39.06 76 ASN A O 1
ATOM 607 N N . MET A 1 77 ? 12.685 36.191 -31.002 1.00 48.84 77 MET A N 1
ATOM 608 C CA . MET A 1 77 ? 11.659 36.228 -29.951 1.00 48.84 77 MET A CA 1
ATOM 609 C C . MET A 1 77 ? 10.605 35.096 -30.041 1.00 48.84 77 MET A C 1
ATOM 611 O O . MET A 1 77 ? 9.580 35.161 -29.366 1.00 48.84 77 MET A O 1
ATOM 615 N N . TYR A 1 78 ? 10.819 34.016 -30.806 1.00 52.94 78 TYR A N 1
ATOM 616 C CA . TYR A 1 78 ? 9.870 32.890 -30.857 1.00 52.94 78 TYR A CA 1
ATOM 617 C C . TYR A 1 78 ? 10.547 31.523 -31.041 1.00 52.94 78 TYR A C 1
ATOM 619 O O . TYR A 1 78 ? 10.741 31.082 -32.166 1.00 52.94 78 TYR A O 1
ATOM 627 N N . ALA A 1 79 ? 10.845 30.842 -29.925 1.00 43.78 79 ALA A N 1
ATOM 628 C CA . ALA A 1 79 ? 10.690 29.393 -29.691 1.00 43.78 79 ALA A CA 1
ATOM 629 C C . ALA A 1 79 ? 11.624 28.942 -28.555 1.00 43.78 79 ALA A C 1
ATOM 631 O O . ALA A 1 79 ? 12.789 28.627 -28.776 1.00 43.78 79 ALA A O 1
ATOM 632 N N . PHE A 1 80 ? 11.101 28.830 -27.332 1.00 45.84 80 PHE A N 1
ATOM 633 C CA . PHE A 1 80 ? 11.739 27.953 -26.351 1.00 45.84 80 PHE A CA 1
ATOM 634 C C . PHE A 1 80 ? 11.643 26.514 -26.883 1.00 45.84 80 PHE A C 1
ATOM 636 O O . PHE A 1 80 ? 10.526 26.077 -27.192 1.00 45.84 80 PHE A O 1
ATOM 643 N N . PRO A 1 81 ? 12.748 25.753 -26.990 1.00 43.84 81 PRO A N 1
ATOM 644 C CA . PRO A 1 81 ? 12.659 24.332 -27.275 1.00 43.84 81 PRO A CA 1
ATOM 645 C C . PRO A 1 81 ? 11.864 23.706 -26.130 1.00 43.84 81 PRO A C 1
ATOM 647 O O . PRO A 1 81 ? 12.308 23.714 -24.981 1.00 43.84 81 PRO A O 1
ATOM 650 N N . ARG A 1 82 ? 10.657 23.201 -26.407 1.00 48.44 82 ARG A N 1
ATOM 651 C CA . ARG A 1 82 ? 9.978 22.329 -25.449 1.00 48.44 82 ARG A CA 1
ATOM 652 C C . ARG A 1 82 ? 10.889 21.118 -25.281 1.00 48.44 82 ARG A C 1
ATOM 654 O O . ARG A 1 82 ? 11.004 20.322 -26.209 1.00 48.44 82 ARG A O 1
ATOM 661 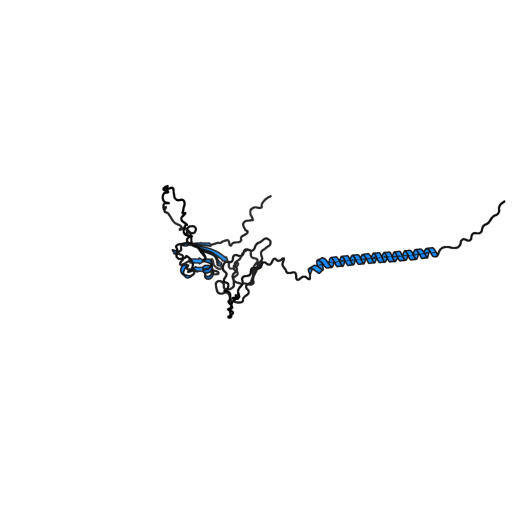N N . LEU A 1 83 ? 11.562 21.019 -24.132 1.00 55.72 83 LEU A N 1
ATOM 662 C CA . LEU A 1 83 ? 12.213 19.784 -23.702 1.00 55.72 83 LEU A CA 1
ATOM 663 C C . LEU A 1 83 ? 11.207 18.643 -23.947 1.00 55.72 83 LEU A C 1
ATOM 665 O O . LEU A 1 83 ? 10.033 18.834 -23.598 1.00 55.72 83 LEU A O 1
ATOM 669 N N . PRO A 1 84 ? 11.599 17.511 -24.563 1.00 60.00 84 PRO A N 1
ATOM 670 C CA . PRO A 1 84 ? 10.678 16.395 -24.737 1.00 60.00 84 PRO A CA 1
ATOM 671 C C . PRO A 1 84 ? 10.066 16.071 -23.375 1.00 60.00 84 PRO A C 1
ATOM 673 O O . PRO A 1 84 ? 10.779 16.005 -22.370 1.00 60.00 84 PRO A O 1
ATOM 676 N N . ALA A 1 85 ? 8.734 15.986 -23.327 1.00 73.00 85 ALA A N 1
ATOM 677 C CA . ALA A 1 85 ? 8.028 15.698 -22.091 1.00 73.00 85 ALA A CA 1
ATOM 678 C C . ALA A 1 85 ? 8.569 14.372 -21.551 1.00 73.00 85 ALA A C 1
ATOM 680 O O . ALA A 1 85 ? 8.467 13.350 -22.224 1.00 73.00 85 ALA A O 1
ATOM 681 N N . ALA A 1 86 ? 9.201 14.413 -20.377 1.00 82.12 86 ALA A N 1
ATOM 682 C CA . ALA A 1 86 ? 9.702 13.211 -19.736 1.00 82.12 86 ALA A CA 1
ATOM 683 C C . ALA A 1 86 ? 8.539 12.235 -19.554 1.00 82.12 86 ALA A C 1
ATOM 685 O O . ALA A 1 86 ? 7.478 12.623 -19.055 1.00 82.12 86 ALA A O 1
ATOM 686 N N . CYS A 1 87 ? 8.733 10.990 -19.970 1.00 88.75 87 CYS A N 1
ATOM 687 C CA . CYS A 1 87 ? 7.729 9.971 -19.760 1.00 88.75 87 CYS A CA 1
ATOM 688 C C . CYS A 1 87 ? 7.836 9.429 -18.334 1.00 88.75 87 CYS A C 1
ATOM 690 O O . CYS A 1 87 ? 8.945 9.251 -17.826 1.00 88.75 87 CYS A O 1
ATOM 692 N N . THR A 1 88 ? 6.691 9.161 -17.709 1.00 91.62 88 THR A N 1
ATOM 693 C CA . THR A 1 88 ? 6.590 8.474 -16.423 1.00 91.62 88 THR A CA 1
ATOM 694 C C . THR A 1 88 ? 5.502 7.415 -16.515 1.00 91.62 88 THR A C 1
ATOM 696 O O . THR A 1 88 ? 4.418 7.698 -17.023 1.00 91.62 88 THR A O 1
ATOM 699 N N . ASP A 1 89 ? 5.797 6.218 -16.025 1.00 92.38 89 ASP A N 1
ATOM 700 C CA . ASP A 1 89 ? 4.925 5.048 -16.090 1.00 92.38 89 ASP A CA 1
ATOM 701 C C . ASP A 1 89 ? 4.799 4.401 -14.706 1.00 92.38 89 ASP A C 1
ATOM 703 O O . ASP A 1 89 ? 5.812 4.157 -14.045 1.00 92.38 89 ASP A O 1
ATOM 707 N N . ASP A 1 90 ? 3.568 4.167 -14.245 1.00 92.56 90 ASP A N 1
ATOM 708 C CA . ASP A 1 90 ? 3.295 3.597 -12.919 1.00 92.56 90 ASP A CA 1
ATOM 709 C C . ASP A 1 90 ? 3.365 2.064 -12.983 1.00 92.56 90 ASP A C 1
ATOM 711 O O . ASP A 1 90 ? 2.521 1.391 -13.579 1.00 92.56 90 ASP A O 1
ATOM 715 N N . ILE A 1 91 ? 4.376 1.506 -12.319 1.00 94.12 91 ILE A N 1
ATOM 716 C CA . ILE A 1 91 ? 4.676 0.067 -12.318 1.00 94.12 91 ILE A CA 1
ATOM 717 C C . ILE A 1 91 ? 4.180 -0.591 -11.030 1.00 94.12 91 ILE A C 1
ATOM 719 O O . ILE A 1 91 ? 4.128 -1.823 -10.923 1.00 94.12 91 ILE A O 1
ATOM 723 N N . ARG A 1 92 ? 3.764 0.213 -10.047 1.00 94.00 92 ARG A N 1
ATOM 724 C CA . ARG A 1 92 ? 3.386 -0.230 -8.705 1.00 94.00 92 ARG A CA 1
ATOM 725 C C . ARG A 1 92 ? 2.354 -1.336 -8.743 1.00 94.00 92 ARG A C 1
ATOM 727 O O . ARG A 1 92 ? 2.527 -2.313 -8.031 1.00 94.00 92 ARG A O 1
ATOM 734 N N . LEU A 1 93 ? 1.351 -1.245 -9.615 1.00 91.81 93 LEU A N 1
ATOM 735 C CA . LEU A 1 93 ? 0.325 -2.280 -9.746 1.00 91.81 93 LEU A CA 1
ATOM 736 C C . LEU A 1 93 ? 0.911 -3.645 -10.139 1.00 91.81 93 LEU A C 1
ATOM 738 O O . LEU A 1 93 ? 0.592 -4.667 -9.533 1.00 91.81 93 LEU A O 1
ATOM 742 N N . SER A 1 94 ? 1.778 -3.671 -11.154 1.00 94.12 94 SER A N 1
ATOM 743 C CA . SER A 1 94 ? 2.375 -4.922 -11.646 1.00 94.12 94 SER A CA 1
ATOM 744 C C . SER A 1 94 ? 3.348 -5.505 -10.623 1.00 94.12 94 SER A C 1
ATOM 746 O O . SER A 1 94 ? 3.391 -6.720 -10.422 1.00 94.12 94 SER A O 1
ATOM 748 N N . LEU A 1 95 ? 4.083 -4.633 -9.930 1.00 94.75 95 LEU A N 1
ATOM 749 C CA . LEU A 1 95 ? 5.022 -5.022 -8.888 1.00 94.75 95 LEU A CA 1
ATOM 750 C C . LEU A 1 95 ? 4.305 -5.539 -7.632 1.00 94.75 95 LEU A C 1
ATOM 752 O O . LEU A 1 95 ? 4.658 -6.602 -7.129 1.00 94.75 95 LEU A O 1
ATOM 756 N N . ASN A 1 96 ? 3.258 -4.853 -7.169 1.00 94.31 96 ASN A N 1
ATOM 757 C CA . ASN A 1 96 ? 2.442 -5.264 -6.025 1.00 94.31 96 ASN A CA 1
ATOM 758 C C . ASN A 1 96 ? 1.791 -6.633 -6.264 1.00 94.31 96 ASN A C 1
ATOM 760 O O . ASN A 1 96 ? 1.924 -7.544 -5.447 1.00 94.31 96 ASN A O 1
ATOM 764 N N . ARG A 1 97 ? 1.216 -6.848 -7.451 1.00 92.50 97 ARG A N 1
ATOM 765 C CA . ARG A 1 97 ? 0.617 -8.142 -7.818 1.00 92.50 97 ARG A CA 1
ATOM 766 C C . ARG A 1 97 ? 1.605 -9.309 -7.864 1.00 92.50 97 ARG A C 1
ATOM 768 O O . ARG A 1 97 ? 1.185 -10.466 -7.843 1.00 92.50 97 ARG A O 1
ATOM 775 N N . LYS A 1 98 ? 2.906 -9.028 -7.951 1.00 93.69 98 LYS A N 1
ATOM 776 C CA . LYS A 1 98 ? 3.949 -10.055 -7.999 1.00 93.69 98 LYS A CA 1
ATOM 777 C C . LYS A 1 98 ? 4.707 -10.223 -6.685 1.00 93.69 98 LYS A C 1
ATOM 779 O O . LYS A 1 98 ? 5.063 -11.350 -6.349 1.00 93.69 98 LYS A O 1
ATOM 784 N N . CYS A 1 99 ? 4.950 -9.131 -5.969 1.00 94.81 99 CYS A N 1
ATOM 785 C CA . CYS A 1 99 ? 5.886 -9.086 -4.850 1.00 94.81 99 CYS A CA 1
ATOM 786 C C . CYS A 1 99 ? 5.250 -8.790 -3.495 1.00 94.81 99 CYS A C 1
ATOM 788 O O . CYS A 1 99 ? 5.885 -9.078 -2.480 1.00 94.81 99 CYS A O 1
ATOM 790 N N . SER A 1 100 ? 4.040 -8.221 -3.441 1.00 92.50 100 SER A N 1
ATOM 791 C CA . SER A 1 100 ? 3.398 -7.965 -2.151 1.00 92.50 100 SER A CA 1
ATOM 792 C C . SER A 1 100 ? 3.217 -9.262 -1.369 1.00 92.50 100 SER A C 1
ATOM 794 O O . SER A 1 100 ? 2.968 -10.324 -1.945 1.00 92.50 100 SER A O 1
ATOM 796 N N . SER A 1 101 ? 3.332 -9.165 -0.044 1.00 89.75 101 SER A N 1
ATOM 797 C CA . SER A 1 101 ? 3.139 -10.295 0.878 1.00 89.75 101 SER A CA 1
ATOM 798 C C . SER A 1 101 ? 4.184 -11.417 0.752 1.00 89.75 101 SER A C 1
ATOM 800 O O . SER A 1 101 ? 4.035 -12.461 1.386 1.00 89.75 101 SER A O 1
ATOM 802 N N . ALA A 1 102 ? 5.256 -11.211 -0.021 1.00 93.25 102 ALA A N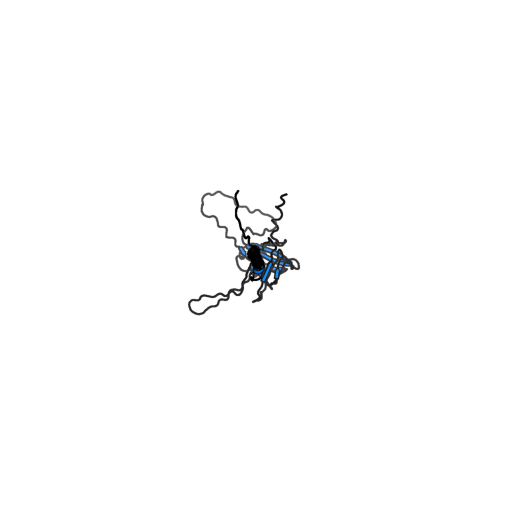 1
ATOM 803 C CA . ALA A 1 102 ? 6.405 -12.108 -0.091 1.00 93.25 102 ALA A CA 1
ATOM 804 C C . ALA A 1 102 ? 7.561 -11.606 0.792 1.00 93.25 102 ALA A C 1
ATOM 806 O O . ALA A 1 102 ? 7.717 -10.405 0.996 1.00 93.25 102 ALA A O 1
ATOM 807 N N . GLU A 1 103 ? 8.394 -12.527 1.282 1.00 93.69 103 GLU A N 1
ATOM 808 C CA . GLU A 1 103 ? 9.668 -12.200 1.950 1.00 93.69 103 GLU A CA 1
ATOM 809 C C . GLU A 1 103 ? 10.738 -11.801 0.922 1.00 93.69 103 GLU A C 1
ATOM 811 O O . GLU A 1 103 ? 11.518 -10.881 1.140 1.00 93.69 103 GLU A O 1
ATOM 816 N N . ASN A 1 104 ? 10.747 -12.491 -0.222 1.00 95.44 104 ASN A N 1
ATOM 817 C CA . ASN A 1 104 ? 11.703 -12.323 -1.309 1.00 95.44 104 ASN A CA 1
ATOM 818 C C . ASN A 1 104 ? 10.967 -12.343 -2.652 1.00 95.44 104 ASN A C 1
ATOM 820 O O . ASN A 1 104 ? 10.110 -13.204 -2.870 1.00 95.44 104 ASN A O 1
ATOM 824 N N . CYS A 1 105 ? 11.317 -11.437 -3.563 1.00 96.31 105 CYS A N 1
ATOM 825 C CA . CYS A 1 105 ? 10.687 -11.340 -4.876 1.00 96.31 105 CYS A CA 1
ATOM 826 C C . CYS A 1 105 ? 11.689 -10.982 -5.978 1.00 96.31 105 CYS A C 1
ATOM 828 O O . CYS A 1 105 ? 12.497 -10.069 -5.811 1.00 96.31 105 CYS A O 1
ATOM 830 N N . SER A 1 106 ? 11.568 -11.658 -7.127 1.00 96.19 106 SER A N 1
ATOM 831 C CA . SER A 1 106 ? 12.201 -11.259 -8.389 1.00 96.19 106 SER A CA 1
ATOM 832 C C . SER A 1 106 ? 11.149 -10.689 -9.343 1.00 96.19 106 SER A C 1
ATOM 834 O O . SER A 1 106 ? 10.091 -11.296 -9.565 1.00 96.19 106 SER A O 1
ATOM 836 N N . PHE A 1 107 ? 11.455 -9.529 -9.913 1.00 95.44 107 PHE A N 1
ATOM 837 C CA . PHE A 1 107 ? 10.633 -8.830 -10.891 1.00 95.44 107 PHE A CA 1
ATOM 838 C C . PHE A 1 107 ? 11.472 -8.480 -12.119 1.00 95.44 107 PHE A C 1
ATOM 840 O O . PHE A 1 107 ? 12.598 -8.002 -12.004 1.00 95.44 107 PHE A O 1
ATOM 847 N N . ASN A 1 108 ? 10.923 -8.702 -13.306 1.00 94.56 108 ASN A N 1
ATOM 848 C CA . ASN A 1 108 ? 11.556 -8.336 -14.565 1.00 94.56 108 ASN A CA 1
ATOM 849 C C . ASN A 1 108 ? 10.670 -7.309 -15.258 1.00 94.56 108 ASN A C 1
ATOM 851 O O . ASN A 1 108 ? 9.546 -7.633 -15.642 1.00 94.56 108 ASN A O 1
ATOM 855 N N . LEU A 1 109 ? 11.188 -6.095 -15.450 1.00 91.50 109 LEU A N 1
ATOM 856 C CA . LEU A 1 109 ? 10.416 -4.989 -16.003 1.00 91.50 109 LEU A CA 1
ATOM 857 C C . LEU A 1 109 ? 9.805 -5.351 -17.361 1.00 91.50 109 LEU A C 1
ATOM 859 O O . LEU A 1 109 ? 8.595 -5.294 -17.520 1.00 91.50 109 LEU A O 1
ATOM 863 N N . MET A 1 110 ? 10.614 -5.838 -18.301 1.00 87.38 110 MET A N 1
ATOM 864 C CA . MET A 1 110 ? 10.174 -6.149 -19.666 1.00 87.38 110 MET A CA 1
ATOM 865 C C . MET A 1 110 ? 9.148 -7.290 -19.746 1.00 87.38 110 MET A C 1
ATOM 867 O O . MET A 1 110 ? 8.335 -7.333 -20.670 1.00 87.38 110 MET A O 1
ATOM 871 N N . LYS A 1 111 ? 9.211 -8.247 -18.816 1.00 91.38 111 LYS A N 1
ATOM 872 C CA . LYS A 1 111 ? 8.363 -9.447 -18.804 1.00 91.38 111 LYS A CA 1
ATOM 873 C C . LYS A 1 111 ? 7.081 -9.244 -18.006 1.00 91.38 111 LYS A C 1
ATOM 875 O O . LYS A 1 111 ? 6.026 -9.710 -18.430 1.00 91.38 111 LYS A O 1
ATOM 880 N N . ASP A 1 112 ? 7.193 -8.621 -16.841 1.00 92.06 112 ASP A N 1
ATOM 881 C CA . ASP A 1 112 ? 6.108 -8.510 -15.868 1.00 92.06 112 ASP A CA 1
ATOM 882 C C . ASP A 1 112 ? 5.310 -7.210 -16.031 1.00 92.06 112 ASP A C 1
ATOM 884 O O . ASP A 1 112 ? 4.180 -7.126 -15.553 1.00 92.06 112 ASP A O 1
ATOM 888 N N . HIS A 1 113 ? 5.862 -6.217 -16.736 1.00 91.00 113 HIS A N 1
ATOM 889 C CA . HIS A 1 113 ? 5.195 -4.961 -17.045 1.00 91.00 113 HIS A CA 1
ATOM 890 C C . HIS A 1 113 ? 5.613 -4.468 -18.437 1.00 91.00 113 HIS A C 1
ATOM 892 O O . HIS A 1 113 ? 6.575 -3.737 -18.596 1.00 91.00 113 HIS A O 1
ATOM 898 N N . ASN A 1 114 ? 4.910 -4.903 -19.481 1.00 80.38 114 ASN A N 1
ATOM 899 C CA . ASN A 1 114 ? 5.287 -4.653 -20.879 1.00 80.38 114 ASN A CA 1
ATOM 900 C C . ASN A 1 114 ? 4.534 -3.479 -21.537 1.00 80.38 114 ASN A C 1
ATOM 902 O O . ASN A 1 114 ? 4.435 -3.424 -22.764 1.00 80.38 114 ASN A O 1
ATOM 906 N N . GLN A 1 115 ? 3.953 -2.589 -20.735 1.00 81.19 115 GLN A N 1
ATOM 907 C CA . GLN A 1 115 ? 3.139 -1.460 -21.192 1.00 81.19 115 GLN A CA 1
ATOM 908 C C . GLN A 1 115 ? 3.893 -0.137 -20.975 1.00 81.19 115 GLN A C 1
ATOM 910 O O . GLN A 1 115 ? 5.006 -0.141 -20.468 1.00 81.19 115 GLN A O 1
ATOM 915 N N . GLY A 1 116 ? 3.341 0.982 -21.449 1.00 82.94 116 GLY A N 1
ATOM 916 C CA . GLY A 1 116 ? 3.931 2.310 -21.250 1.00 82.94 116 GLY A CA 1
ATOM 917 C C . GLY A 1 116 ? 5.201 2.594 -22.064 1.00 82.94 116 GLY A C 1
ATOM 918 O O . GLY A 1 116 ? 5.336 2.158 -23.208 1.00 82.94 116 GLY A O 1
ATOM 919 N N . CYS A 1 117 ? 6.111 3.403 -21.513 1.00 81.25 117 CYS A N 1
ATOM 920 C CA . CYS A 1 117 ? 7.258 3.986 -22.237 1.00 81.25 117 CYS A CA 1
ATOM 921 C C . CYS A 1 117 ? 8.609 3.344 -21.920 1.00 81.25 117 CYS A C 1
ATOM 923 O O . CYS A 1 117 ? 9.670 3.944 -22.093 1.00 81.25 117 CYS A O 1
ATOM 925 N N . ILE A 1 118 ? 8.577 2.073 -21.544 1.00 75.94 118 ILE A N 1
ATOM 926 C CA . ILE A 1 118 ? 9.757 1.260 -21.234 1.00 75.94 118 ILE A CA 1
ATOM 927 C C . ILE A 1 118 ? 10.664 1.078 -22.467 1.00 75.94 118 ILE A C 1
ATOM 929 O O . ILE A 1 118 ? 11.782 0.595 -22.355 1.00 75.94 118 ILE A O 1
ATOM 933 N N . GLY A 1 119 ? 10.240 1.495 -23.665 1.00 74.38 119 GLY A N 1
ATOM 934 C CA . GLY A 1 119 ? 11.075 1.527 -24.869 1.00 74.38 119 GLY A CA 1
ATOM 935 C C . GLY A 1 119 ? 12.264 2.496 -24.795 1.00 74.38 119 GLY A C 1
ATOM 936 O O . GLY A 1 119 ? 13.298 2.218 -25.397 1.00 74.38 119 GLY A O 1
ATOM 937 N N . GLU A 1 120 ? 12.180 3.562 -23.999 1.00 79.88 120 GLU A N 1
ATOM 938 C CA . GLU A 1 120 ? 13.213 4.606 -23.881 1.00 79.88 120 GLU A CA 1
ATOM 939 C C . GLU A 1 120 ? 14.201 4.327 -22.742 1.00 79.88 120 GLU A C 1
ATOM 941 O O . GLU A 1 120 ? 13.919 3.509 -21.870 1.00 79.88 120 GLU A O 1
ATOM 946 N N . ASP A 1 121 ? 15.372 4.967 -22.741 1.00 87.44 121 ASP A N 1
ATOM 947 C CA . ASP A 1 121 ? 16.292 4.895 -21.602 1.00 87.44 121 ASP A CA 1
ATOM 948 C C . ASP A 1 121 ? 15.769 5.724 -20.429 1.00 87.44 121 ASP A C 1
ATOM 950 O O . ASP A 1 121 ? 15.303 6.853 -20.588 1.00 87.44 121 ASP A O 1
ATOM 954 N N . GLY A 1 122 ? 15.868 5.166 -19.228 1.00 89.88 122 GLY A N 1
ATOM 955 C CA . GLY A 1 122 ? 15.346 5.799 -18.028 1.00 89.88 122 GLY A CA 1
ATOM 956 C C . GLY A 1 122 ? 15.724 5.052 -16.761 1.00 89.88 122 GLY A C 1
ATOM 957 O O . GLY A 1 122 ? 16.532 4.116 -16.776 1.00 89.88 122 GLY A O 1
ATOM 958 N N . SER A 1 123 ? 15.110 5.478 -15.667 1.00 92.44 123 SER A N 1
ATOM 959 C CA . SER A 1 123 ? 15.300 4.909 -14.340 1.00 92.44 123 SER A CA 1
ATOM 960 C C . SER A 1 123 ? 13.999 4.336 -13.819 1.00 92.44 123 SER A C 1
ATOM 962 O O . SER A 1 123 ? 12.931 4.919 -14.001 1.00 92.44 123 SER A O 1
ATOM 964 N N . LEU A 1 124 ? 14.115 3.232 -13.102 1.00 93.75 124 LEU A N 1
ATOM 965 C CA . LEU A 1 124 ? 13.062 2.651 -12.298 1.00 93.75 124 LEU A CA 1
ATOM 966 C C . LEU A 1 124 ? 13.305 2.991 -10.830 1.00 93.75 124 LEU A C 1
ATOM 968 O O . LEU A 1 124 ? 14.383 2.727 -10.298 1.00 93.75 124 LEU A O 1
ATOM 972 N N . ILE A 1 125 ? 12.299 3.568 -10.187 1.00 94.94 125 ILE A N 1
ATOM 973 C CA . ILE A 1 125 ? 12.319 3.941 -8.779 1.00 94.94 125 ILE A CA 1
ATOM 974 C C . ILE A 1 125 ? 11.299 3.067 -8.071 1.00 94.94 125 ILE A C 1
ATOM 976 O O . ILE A 1 125 ? 10.148 2.995 -8.495 1.00 94.94 125 ILE A O 1
ATOM 980 N N . ILE A 1 126 ? 11.728 2.383 -7.014 1.00 96.06 126 ILE A N 1
ATOM 981 C CA . ILE A 1 126 ? 10.882 1.518 -6.192 1.00 96.06 126 ILE A CA 1
ATOM 982 C C . ILE A 1 126 ? 11.084 1.916 -4.736 1.00 96.06 126 ILE A C 1
ATOM 984 O O . ILE A 1 126 ? 12.209 1.858 -4.233 1.00 96.06 126 ILE A O 1
ATOM 988 N N . ARG A 1 127 ? 9.994 2.265 -4.054 1.00 95.31 127 ARG A N 1
ATOM 989 C CA . ARG A 1 127 ? 9.958 2.465 -2.609 1.00 95.31 127 ARG A CA 1
ATOM 990 C C . ARG A 1 127 ? 9.059 1.436 -1.947 1.00 95.31 127 ARG A C 1
ATOM 992 O O . ARG A 1 127 ? 7.886 1.279 -2.302 1.00 95.31 127 ARG A O 1
ATOM 999 N N . TYR A 1 128 ? 9.624 0.728 -0.984 1.00 94.81 128 TYR A N 1
ATOM 1000 C CA . TYR A 1 128 ? 8.925 -0.310 -0.244 1.00 94.81 128 TYR A CA 1
ATOM 1001 C C . TYR A 1 128 ? 9.351 -0.316 1.217 1.00 94.81 128 TYR A C 1
ATOM 1003 O O . TYR A 1 128 ? 10.383 0.237 1.586 1.00 94.81 128 TYR A O 1
ATOM 1011 N N . THR A 1 129 ? 8.550 -0.949 2.054 1.00 93.00 129 THR A N 1
ATOM 1012 C CA . THR A 1 129 ? 8.867 -1.185 3.461 1.00 93.00 129 THR A CA 1
ATOM 1013 C C . THR A 1 129 ? 8.690 -2.666 3.779 1.00 93.00 129 THR A C 1
ATOM 1015 O O . THR A 1 129 ? 8.001 -3.392 3.049 1.00 93.00 129 THR A O 1
ATOM 1018 N N . CYS A 1 130 ? 9.343 -3.113 4.843 1.00 94.00 130 CYS A N 1
ATOM 1019 C CA . CYS A 1 130 ? 9.243 -4.468 5.351 1.00 94.00 130 CYS A CA 1
ATOM 1020 C C . CYS A 1 130 ? 8.298 -4.477 6.551 1.00 94.00 130 CYS A C 1
ATOM 1022 O O . CYS A 1 130 ? 8.577 -3.906 7.602 1.00 94.00 130 CYS A O 1
ATOM 1024 N N . ILE A 1 131 ? 7.136 -5.105 6.382 1.00 92.56 131 ILE A N 1
ATOM 1025 C CA . ILE A 1 131 ? 6.113 -5.163 7.424 1.00 92.56 131 ILE A CA 1
ATOM 1026 C C . ILE A 1 131 ? 6.277 -6.456 8.212 1.00 92.56 131 ILE A C 1
ATOM 1028 O O . ILE A 1 131 ? 6.129 -7.551 7.662 1.00 92.56 131 ILE A O 1
ATOM 1032 N N . SER A 1 132 ? 6.526 -6.328 9.515 1.00 93.25 132 SER A N 1
ATOM 1033 C CA . SER A 1 132 ? 6.542 -7.457 10.447 1.00 93.25 132 SER A CA 1
ATOM 1034 C C . SER A 1 132 ? 5.208 -8.203 10.453 1.00 93.25 132 SER A C 1
ATOM 1036 O O . SER A 1 132 ? 4.142 -7.587 10.460 1.00 93.25 132 SER A O 1
ATOM 1038 N N . ALA A 1 133 ? 5.255 -9.531 10.581 1.00 91.69 133 ALA A N 1
ATOM 1039 C CA . ALA A 1 133 ? 4.072 -10.386 10.699 1.00 91.69 133 ALA A CA 1
ATOM 1040 C C . ALA A 1 133 ? 3.085 -9.967 11.810 1.00 91.69 133 ALA A C 1
ATOM 1042 O O . ALA A 1 133 ? 1.912 -10.311 11.737 1.00 91.69 133 ALA A O 1
ATOM 1043 N N . LYS A 1 134 ? 3.531 -9.222 12.832 1.00 92.12 134 LYS A N 1
ATOM 1044 C CA . LYS A 1 134 ? 2.640 -8.678 13.876 1.00 92.12 134 LYS A CA 1
ATOM 1045 C C . LYS A 1 134 ? 1.752 -7.538 13.376 1.00 92.12 134 LYS A C 1
ATOM 1047 O O . LYS A 1 134 ? 0.651 -7.380 13.878 1.00 92.12 134 LYS A O 1
ATOM 1052 N N . LYS A 1 135 ? 2.262 -6.752 12.427 1.00 92.50 135 LYS A N 1
ATOM 1053 C CA . LYS A 1 135 ? 1.628 -5.557 11.854 1.00 92.50 135 LYS A CA 1
ATOM 1054 C C . LYS A 1 135 ? 0.940 -5.833 10.519 1.00 92.50 135 LYS A C 1
ATOM 1056 O O . LYS A 1 135 ? 0.298 -4.946 9.967 1.00 92.50 135 LYS A O 1
ATOM 1061 N N . PHE A 1 136 ? 1.109 -7.038 9.983 1.00 93.00 136 PHE A N 1
ATOM 1062 C CA . PHE A 1 136 ? 0.518 -7.476 8.730 1.00 93.00 136 PHE A CA 1
ATOM 1063 C C . PHE A 1 136 ? -0.735 -8.316 8.998 1.00 93.00 136 PHE A C 1
ATOM 1065 O O . PHE A 1 136 ? -0.670 -9.370 9.630 1.00 93.00 136 PHE A O 1
ATOM 1072 N N . HIS A 1 137 ? -1.877 -7.872 8.477 1.00 93.75 137 HIS A N 1
ATOM 1073 C CA . HIS A 1 137 ? -3.174 -8.526 8.622 1.00 93.75 137 HIS A CA 1
ATOM 1074 C C . HIS A 1 137 ? -3.672 -9.023 7.250 1.00 93.75 137 HIS A C 1
ATOM 1076 O O . HIS A 1 137 ? -4.348 -8.282 6.533 1.00 93.75 137 HIS A O 1
ATOM 1082 N N . PRO A 1 138 ? -3.364 -10.278 6.861 1.00 90.62 138 PRO A N 1
ATOM 1083 C CA . PRO A 1 138 ? -3.767 -10.863 5.575 1.00 90.62 138 PRO A CA 1
ATOM 1084 C C . PRO A 1 138 ? -5.191 -11.429 5.564 1.00 90.62 138 PRO A C 1
ATOM 1086 O O . PRO A 1 138 ? -5.554 -12.205 4.682 1.00 90.62 138 PRO A O 1
ATOM 1089 N N . PHE A 1 139 ? -5.989 -11.103 6.578 1.00 89.25 139 PHE A N 1
ATOM 1090 C CA . PHE A 1 139 ? -7.346 -11.600 6.748 1.00 89.25 139 PHE A CA 1
ATOM 1091 C C . PHE A 1 139 ? -8.297 -10.446 7.032 1.00 89.25 139 PHE A C 1
ATOM 1093 O O . PHE A 1 139 ? -7.883 -9.344 7.391 1.00 89.25 139 PHE A O 1
ATOM 1100 N N . CYS A 1 140 ? -9.585 -10.724 6.883 1.00 90.12 140 CYS A N 1
ATOM 1101 C CA . CYS A 1 140 ? -10.655 -9.763 7.076 1.00 90.12 140 CYS A CA 1
ATOM 1102 C C . CYS A 1 140 ? -11.511 -10.080 8.300 1.00 90.12 140 CYS A C 1
ATOM 1104 O O . CYS A 1 140 ? -11.310 -11.093 8.968 1.00 90.12 140 CYS A O 1
ATOM 1106 N N . ASN A 1 141 ? -12.480 -9.208 8.565 1.00 91.94 141 ASN A N 1
ATOM 1107 C CA . ASN A 1 141 ? -13.387 -9.236 9.713 1.00 91.94 141 ASN A CA 1
ATOM 1108 C C . ASN A 1 141 ? -12.645 -9.061 11.043 1.00 91.94 141 ASN A C 1
ATOM 1110 O O . ASN A 1 141 ? -12.936 -9.723 12.037 1.00 91.94 141 ASN A O 1
ATOM 1114 N N . LEU A 1 142 ? -11.664 -8.156 11.030 1.00 92.44 142 LEU A N 1
ATOM 1115 C CA . LEU A 1 142 ? -10.830 -7.812 12.175 1.00 92.44 142 LEU A CA 1
ATOM 1116 C C . LEU A 1 142 ? -11.200 -6.428 12.712 1.00 92.44 142 LEU A C 1
ATOM 1118 O O . LEU A 1 142 ? -11.563 -5.530 11.950 1.00 92.44 142 LEU A O 1
ATOM 1122 N N . ASN A 1 143 ? -11.035 -6.267 14.023 1.00 94.88 143 ASN A N 1
ATOM 1123 C CA . ASN A 1 143 ? -11.049 -4.972 14.692 1.00 94.88 143 ASN A CA 1
ATOM 1124 C C . ASN A 1 143 ? -9.601 -4.589 14.991 1.00 94.88 143 ASN A C 1
ATOM 1126 O O . ASN A 1 143 ? -8.895 -5.341 15.666 1.00 94.88 143 ASN A O 1
ATOM 1130 N N . LEU A 1 144 ? -9.167 -3.453 14.466 1.00 94.38 144 LEU A N 1
ATOM 1131 C CA . LEU A 1 144 ? -7.800 -2.966 14.546 1.00 94.38 144 LEU A CA 1
ATOM 1132 C C . LEU A 1 144 ? -7.806 -1.647 15.313 1.00 94.38 144 LEU A C 1
ATOM 1134 O O . LEU A 1 144 ? -8.532 -0.728 14.954 1.00 94.38 144 LEU A O 1
ATOM 1138 N N . SER A 1 145 ? -6.990 -1.557 16.355 1.00 92.75 145 SER A N 1
ATOM 1139 C CA . SER A 1 145 ? -6.814 -0.340 17.163 1.00 92.75 145 SER A CA 1
ATOM 1140 C C . SER A 1 145 ? -5.339 0.051 17.278 1.00 92.75 145 SER A C 1
ATOM 1142 O O . SER A 1 145 ? -4.915 0.709 18.226 1.00 92.75 145 SER A O 1
ATOM 1144 N N . GLU A 1 146 ? -4.517 -0.476 16.375 1.00 89.81 146 GLU A N 1
ATOM 1145 C CA . GLU A 1 146 ? -3.086 -0.220 16.343 1.00 89.81 146 GLU A CA 1
ATOM 1146 C C . GLU A 1 146 ? -2.815 1.142 15.696 1.00 89.81 146 GLU A C 1
ATOM 1148 O O . GLU A 1 146 ? -3.511 1.534 14.765 1.00 89.81 146 GLU A O 1
ATOM 1153 N N . SER A 1 147 ? -1.773 1.848 16.146 1.00 89.06 147 SER A N 1
ATOM 1154 C CA . SER A 1 147 ? -1.406 3.170 15.606 1.00 89.06 147 SER A CA 1
ATOM 1155 C C . SER A 1 147 ? -0.990 3.147 14.132 1.00 89.06 147 SER A C 1
ATOM 1157 O O . SER A 1 147 ? -1.045 4.169 13.458 1.00 89.06 147 SER A O 1
ATOM 1159 N N . TYR A 1 148 ? -0.558 1.984 13.648 1.00 90.25 148 TYR A N 1
ATOM 1160 C CA . TYR A 1 148 ? -0.279 1.695 12.249 1.00 90.25 148 TYR A CA 1
ATOM 1161 C C . TYR A 1 148 ? -0.322 0.182 12.029 1.00 90.25 148 TYR A C 1
ATOM 1163 O O . TYR A 1 148 ? -0.076 -0.607 12.954 1.00 90.25 148 TYR A O 1
ATOM 1171 N N . GLY A 1 149 ? -0.571 -0.210 10.785 1.00 91.19 149 GLY A N 1
ATOM 1172 C CA . GLY A 1 149 ? -0.583 -1.595 10.342 1.00 91.19 149 GLY A CA 1
ATOM 1173 C C . GLY A 1 149 ? -0.792 -1.682 8.836 1.00 91.19 149 GLY A C 1
ATOM 1174 O O . GLY A 1 149 ? -1.018 -0.678 8.162 1.00 91.19 149 GLY A O 1
ATOM 1175 N N . TYR A 1 150 ? -0.714 -2.897 8.311 1.00 93.25 150 TYR A N 1
ATOM 1176 C CA . TYR A 1 150 ? -0.933 -3.192 6.903 1.00 93.25 150 TYR A CA 1
ATOM 1177 C C . TYR A 1 150 ? -2.034 -4.235 6.773 1.00 93.25 150 TYR A C 1
ATOM 1179 O O . TYR A 1 150 ? -1.927 -5.327 7.331 1.00 93.25 150 TYR A O 1
ATOM 1187 N N . ILE A 1 151 ? -3.078 -3.922 6.012 1.00 93.50 151 ILE A N 1
ATOM 1188 C CA . ILE A 1 151 ? -4.203 -4.826 5.766 1.00 93.50 151 ILE A CA 1
ATOM 1189 C C . ILE A 1 151 ? -4.176 -5.325 4.325 1.00 93.50 151 ILE A C 1
ATOM 1191 O O . ILE A 1 151 ? -3.814 -4.594 3.405 1.00 93.50 151 ILE A O 1
ATOM 1195 N N . SER A 1 152 ? -4.569 -6.576 4.116 1.00 91.50 152 SER A N 1
ATOM 1196 C CA . SER A 1 152 ? -4.785 -7.119 2.775 1.00 91.50 152 SER A CA 1
ATOM 1197 C C . SER A 1 152 ? -5.892 -8.162 2.790 1.00 91.50 152 SER A C 1
ATOM 1199 O O . SER A 1 152 ? -6.124 -8.836 3.797 1.00 91.50 152 SER A O 1
ATOM 1201 N N . THR A 1 153 ? -6.609 -8.283 1.673 1.00 89.94 153 THR A N 1
ATOM 1202 C CA . THR A 1 153 ? -7.632 -9.319 1.523 1.00 89.94 153 THR A CA 1
ATOM 1203 C C . THR A 1 153 ? -6.994 -10.712 1.568 1.00 89.94 153 THR A C 1
ATOM 1205 O O . THR A 1 153 ? -5.889 -10.884 1.044 1.00 89.94 153 THR A O 1
ATOM 1208 N N . PRO A 1 154 ? -7.706 -11.730 2.080 1.00 88.56 154 PRO A N 1
ATOM 1209 C CA . PRO A 1 154 ? -7.264 -13.119 2.030 1.00 88.56 154 PRO A CA 1
ATOM 1210 C C . PRO A 1 154 ? -6.721 -13.541 0.661 1.00 88.56 154 PRO A C 1
ATOM 1212 O O . PRO A 1 154 ? -7.397 -13.440 -0.357 1.00 88.56 154 PRO A O 1
ATOM 1215 N N . GLY A 1 155 ? -5.488 -14.039 0.633 1.00 84.94 155 GLY A N 1
ATOM 1216 C CA . GLY A 1 155 ? -4.877 -14.570 -0.584 1.00 84.94 155 GLY A CA 1
ATOM 1217 C C . GLY A 1 155 ? -4.297 -13.530 -1.544 1.00 84.94 155 GLY A C 1
ATOM 1218 O O . GLY A 1 155 ? -3.649 -13.947 -2.498 1.00 84.94 155 GLY A O 1
ATOM 1219 N N . TYR A 1 156 ? -4.439 -12.222 -1.301 1.00 89.25 156 TYR A N 1
ATOM 1220 C CA . TYR A 1 156 ? -3.719 -11.196 -2.066 1.00 89.25 156 TYR A CA 1
ATOM 1221 C C . TYR A 1 156 ? -2.191 -11.447 -2.015 1.00 89.25 156 TYR A C 1
ATOM 1223 O O . TYR A 1 156 ? -1.689 -11.859 -0.968 1.00 89.25 156 TYR A O 1
ATOM 1231 N N . PRO A 1 157 ? -1.433 -11.253 -3.115 1.00 87.00 157 PRO A N 1
ATOM 1232 C CA . PRO A 1 157 ? -1.845 -10.737 -4.428 1.00 87.00 157 PRO A CA 1
ATOM 1233 C C . PRO A 1 157 ? -2.472 -11.771 -5.378 1.00 87.00 157 PRO A C 1
ATOM 1235 O O . PRO A 1 157 ? -2.731 -11.479 -6.547 1.00 87.00 157 PRO A O 1
ATOM 1238 N N . ARG A 1 158 ? -2.707 -13.002 -4.917 1.00 85.19 158 ARG A N 1
ATOM 1239 C CA . ARG A 1 158 ? -3.442 -14.010 -5.691 1.00 85.19 158 ARG A CA 1
ATOM 1240 C C . ARG A 1 158 ? -4.944 -13.712 -5.664 1.00 85.19 158 ARG A C 1
ATOM 1242 O O . ARG A 1 158 ? -5.415 -12.741 -5.082 1.00 85.19 158 ARG A O 1
ATOM 1249 N N . PHE A 1 159 ? -5.697 -14.561 -6.356 1.00 77.94 159 PHE A N 1
ATOM 1250 C CA . PHE A 1 159 ? -7.134 -14.411 -6.522 1.00 77.94 159 PHE A CA 1
ATOM 1251 C C . PHE A 1 159 ? -7.872 -14.406 -5.175 1.00 77.94 159 PHE A C 1
ATOM 1253 O O . PHE A 1 159 ? -7.783 -15.369 -4.412 1.00 77.94 159 PHE A O 1
ATOM 1260 N N . TYR A 1 160 ? -8.632 -13.338 -4.934 1.00 76.75 160 TYR A N 1
ATOM 1261 C CA . TYR A 1 160 ? -9.555 -13.230 -3.811 1.00 76.75 160 TYR A CA 1
ATOM 1262 C C . TYR A 1 160 ? -10.859 -13.996 -4.121 1.00 76.75 160 TYR A C 1
ATOM 1264 O O . TYR A 1 160 ? -11.448 -13.755 -5.181 1.00 76.75 160 TYR A O 1
ATOM 1272 N N . PRO A 1 161 ? -11.321 -14.926 -3.258 1.00 74.31 161 PRO A N 1
ATOM 1273 C CA . PRO A 1 161 ? -12.543 -15.695 -3.494 1.00 74.31 161 PRO A CA 1
ATOM 1274 C C . PRO A 1 161 ? -13.788 -14.811 -3.695 1.00 74.31 161 PRO A C 1
ATOM 1276 O O . PRO A 1 161 ? -13.938 -13.786 -3.031 1.00 74.31 161 PRO A O 1
ATOM 1279 N N . PRO A 1 162 ? -14.718 -15.188 -4.593 1.00 69.31 162 PRO A N 1
ATOM 1280 C CA . PRO A 1 162 ? -15.933 -14.417 -4.812 1.00 69.31 162 PRO A CA 1
ATOM 1281 C C . PRO A 1 162 ? -16.909 -14.560 -3.632 1.00 69.31 162 PRO A C 1
ATOM 1283 O O . PRO A 1 162 ? -16.956 -15.594 -2.972 1.00 69.31 162 PRO A O 1
ATOM 1286 N N . TYR A 1 163 ? -17.766 -13.549 -3.454 1.00 61.69 163 TYR A N 1
ATOM 1287 C CA . TYR A 1 163 ? -18.909 -13.527 -2.523 1.00 61.69 163 TYR A CA 1
ATOM 1288 C C . TYR A 1 163 ? -18.599 -13.429 -1.023 1.00 61.69 163 TYR A C 1
ATOM 1290 O O . TYR A 1 163 ? -19.521 -13.530 -0.215 1.00 61.69 163 TYR A O 1
ATOM 1298 N N . GLU A 1 164 ? -17.357 -13.162 -0.631 1.00 69.69 164 GLU A N 1
ATOM 1299 C CA . GLU A 1 164 ? -17.038 -12.843 0.761 1.00 69.69 164 GLU A CA 1
ATOM 1300 C C . GLU A 1 164 ? -17.145 -11.334 1.025 1.00 69.69 164 GLU A C 1
ATOM 1302 O O . GLU A 1 164 ? -16.607 -10.503 0.292 1.00 69.69 164 GLU A O 1
ATOM 1307 N N . SER A 1 165 ? -17.865 -10.963 2.087 1.00 82.69 165 SER A N 1
ATOM 1308 C CA . SER A 1 165 ? -17.849 -9.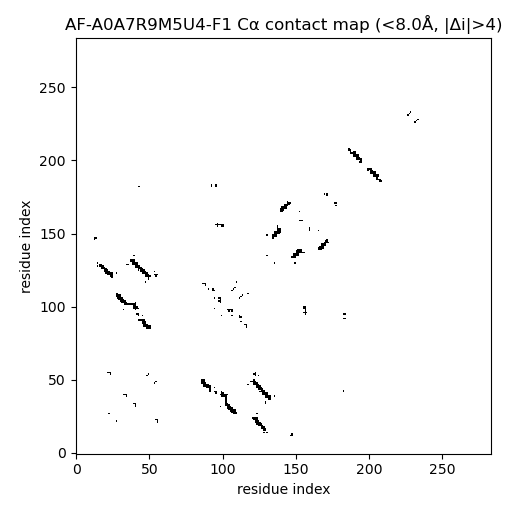599 2.611 1.00 82.69 165 SER A CA 1
ATOM 1309 C C . SER A 1 165 ? -16.609 -9.418 3.484 1.00 82.69 165 SER A C 1
ATOM 1311 O O . SER A 1 165 ? -16.537 -9.956 4.589 1.00 82.69 165 SER A O 1
ATOM 1313 N N . CYS A 1 166 ? -15.641 -8.665 2.974 1.00 86.75 166 CYS A N 1
ATOM 1314 C CA . CYS A 1 166 ? -14.395 -8.338 3.652 1.00 86.75 166 CYS A CA 1
ATOM 1315 C C . CYS A 1 166 ? -14.529 -6.999 4.383 1.00 86.75 166 CYS A C 1
ATOM 1317 O O . CYS A 1 166 ? -14.628 -5.961 3.729 1.00 86.75 166 CYS A O 1
ATOM 1319 N N . VAL A 1 167 ? -14.543 -7.012 5.719 1.00 91.88 167 VAL A N 1
ATOM 1320 C CA . VAL A 1 167 ? -14.679 -5.789 6.531 1.00 91.88 167 VAL A CA 1
ATOM 1321 C C . VAL A 1 167 ? -13.500 -5.645 7.488 1.00 91.88 167 VAL A C 1
ATOM 1323 O O . VAL A 1 167 ? -13.101 -6.613 8.125 1.00 91.88 167 VAL A O 1
ATOM 1326 N N . TRP A 1 168 ? -12.955 -4.440 7.626 1.00 93.81 168 TRP A N 1
ATOM 1327 C CA . TRP A 1 168 ? -12.015 -4.095 8.694 1.00 93.81 168 TRP A CA 1
ATOM 1328 C C . TRP A 1 168 ? -12.578 -2.911 9.467 1.00 93.81 168 TRP A C 1
ATOM 1330 O O . TRP A 1 168 ? -12.922 -1.898 8.861 1.00 93.81 168 TRP A O 1
ATOM 1340 N N . ASN A 1 169 ? -12.663 -3.037 10.790 1.00 94.00 169 ASN A N 1
ATOM 1341 C CA . ASN A 1 169 ? -13.050 -1.933 11.661 1.00 94.00 169 ASN A CA 1
ATOM 1342 C C . ASN A 1 169 ? -11.778 -1.343 12.261 1.00 94.00 169 ASN A C 1
ATOM 1344 O O . ASN A 1 169 ? -11.088 -2.028 13.015 1.00 94.00 169 ASN A O 1
ATOM 1348 N N . ILE A 1 170 ? -11.454 -0.104 11.903 1.00 93.75 170 ILE A N 1
ATOM 1349 C CA . ILE A 1 170 ? -10.249 0.584 12.372 1.00 93.75 170 ILE A CA 1
ATOM 1350 C C . ILE A 1 170 ? -10.685 1.642 13.386 1.00 93.75 170 ILE A C 1
ATOM 1352 O O . ILE A 1 170 ? -11.439 2.549 13.042 1.00 93.75 170 ILE A O 1
ATOM 1356 N N . GLU A 1 171 ? -10.244 1.504 14.634 1.00 93.06 171 GLU A N 1
ATOM 1357 C CA . GLU A 1 171 ? -10.537 2.430 15.730 1.00 93.06 171 GLU A CA 1
ATOM 1358 C C . GLU A 1 171 ? -9.285 3.258 16.040 1.00 93.06 171 GLU A C 1
ATOM 1360 O O . GLU A 1 171 ? -8.244 2.718 16.411 1.00 93.06 171 GLU A O 1
ATOM 1365 N N . ALA A 1 172 ? -9.389 4.577 15.885 1.00 90.62 172 ALA A N 1
ATOM 1366 C CA . ALA A 1 172 ? -8.368 5.517 16.329 1.00 90.62 172 ALA A CA 1
ATOM 1367 C C . ALA A 1 172 ? -8.632 5.959 17.773 1.00 90.62 172 ALA A C 1
ATOM 1369 O O . ALA A 1 172 ? -9.784 6.065 18.202 1.00 90.62 172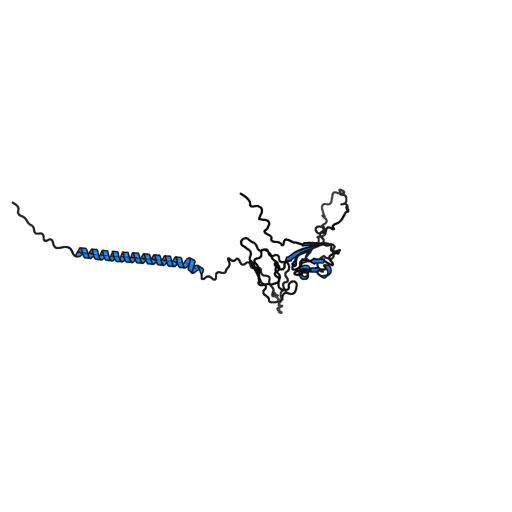 ALA A O 1
ATOM 1370 N N . GLY A 1 173 ? -7.560 6.237 18.518 1.00 88.12 173 GLY A N 1
ATOM 1371 C CA . GLY A 1 173 ? -7.663 6.837 19.844 1.00 88.12 173 GLY A CA 1
ATOM 1372 C C . GLY A 1 173 ? -8.200 8.270 19.793 1.00 88.12 173 GLY A C 1
ATOM 1373 O O . GLY A 1 173 ? -8.235 8.912 18.742 1.00 88.12 173 GLY A O 1
ATOM 1374 N N . GLU A 1 174 ? -8.604 8.800 20.948 1.00 87.62 174 GLU A N 1
ATOM 1375 C CA . GLU A 1 174 ? -9.085 10.181 21.045 1.00 87.62 174 GLU A CA 1
ATOM 1376 C C . GLU A 1 174 ? -8.040 11.178 20.518 1.00 87.62 174 GLU A C 1
ATOM 1378 O O . GLU A 1 174 ? -6.866 11.130 20.885 1.00 87.62 174 GLU A O 1
ATOM 1383 N N . GLY A 1 175 ? -8.472 12.084 19.636 1.00 87.38 175 GLY A N 1
ATOM 1384 C CA . GLY A 1 175 ? -7.606 13.091 19.014 1.00 87.38 175 GLY A CA 1
ATOM 1385 C C . GLY A 1 175 ? -6.708 12.576 17.881 1.00 87.38 175 GLY A C 1
ATOM 1386 O O . GLY A 1 175 ? -5.972 13.375 17.304 1.00 87.38 175 GLY A O 1
ATOM 1387 N N . GLN A 1 176 ? -6.766 11.287 17.535 1.00 86.62 176 GLN A N 1
ATOM 1388 C CA . GLN A 1 176 ? -6.026 10.717 16.406 1.00 86.62 176 GLN A CA 1
ATOM 1389 C C . GLN A 1 176 ? -6.864 10.716 15.121 1.00 86.62 176 GLN A C 1
ATOM 1391 O O . GLN A 1 176 ? -8.092 10.670 15.153 1.00 86.62 176 GLN A O 1
ATOM 1396 N N . VAL A 1 177 ? -6.181 10.748 13.974 1.00 88.56 177 VAL A N 1
ATOM 1397 C CA . VAL A 1 177 ? -6.791 10.699 12.638 1.00 88.56 177 VAL A CA 1
ATOM 1398 C C . VAL A 1 177 ? -6.358 9.415 11.942 1.00 88.56 177 VAL A C 1
ATOM 1400 O O . VAL A 1 177 ? -5.186 9.048 11.990 1.00 88.56 177 VAL A O 1
ATOM 1403 N N . ILE A 1 178 ? -7.297 8.741 11.278 1.00 90.44 178 ILE A N 1
ATOM 1404 C CA . ILE A 1 178 ? -7.004 7.560 10.461 1.00 90.44 178 ILE A CA 1
ATOM 1405 C C . ILE A 1 178 ? -6.618 8.022 9.054 1.00 90.44 178 ILE A C 1
ATOM 1407 O O . ILE A 1 178 ? -7.430 8.624 8.352 1.00 90.44 178 ILE A O 1
ATOM 1411 N N . GLN A 1 179 ? -5.400 7.694 8.625 1.00 91.75 179 GLN A N 1
ATOM 1412 C CA . GLN A 1 179 ? -4.964 7.810 7.233 1.00 91.75 179 GLN A CA 1
ATOM 1413 C C . GLN A 1 179 ? -4.954 6.418 6.593 1.00 91.75 179 GLN A C 1
ATOM 1415 O O . GLN A 1 179 ? -4.401 5.476 7.158 1.00 91.75 179 GLN A O 1
ATOM 1420 N N . ILE A 1 180 ? -5.569 6.284 5.415 1.00 91.00 180 ILE A N 1
ATOM 1421 C CA . ILE A 1 180 ? -5.608 5.030 4.654 1.00 91.00 180 ILE A CA 1
ATOM 1422 C C . ILE A 1 180 ? -4.982 5.271 3.287 1.00 91.00 180 ILE A C 1
ATOM 1424 O O . ILE A 1 180 ? -5.542 6.000 2.469 1.00 91.00 180 ILE A O 1
ATOM 1428 N N . ASP A 1 181 ? -3.869 4.588 3.025 1.00 91.19 181 ASP A N 1
ATOM 1429 C CA . ASP A 1 181 ? -3.210 4.587 1.724 1.00 91.19 181 ASP A CA 1
ATOM 1430 C C . ASP A 1 181 ? -3.527 3.290 0.976 1.00 91.19 181 ASP A C 1
ATOM 1432 O O . ASP A 1 181 ? -3.212 2.180 1.411 1.00 91.19 181 ASP A O 1
ATOM 1436 N N . ILE A 1 182 ? -4.181 3.427 -0.174 1.00 91.25 182 ILE A N 1
ATOM 1437 C CA . ILE A 1 182 ? -4.622 2.293 -0.983 1.00 91.25 182 ILE A CA 1
ATOM 1438 C C . ILE A 1 182 ? -3.522 1.909 -1.983 1.00 91.25 182 ILE A C 1
ATOM 1440 O O . ILE A 1 182 ? -3.258 2.615 -2.962 1.00 91.25 182 ILE A O 1
ATOM 1444 N N . LEU A 1 183 ? -2.889 0.754 -1.756 1.00 90.38 183 LEU A N 1
ATOM 1445 C CA . LEU A 1 183 ? -1.715 0.331 -2.528 1.00 90.38 183 LEU A CA 1
ATOM 1446 C C . LEU A 1 183 ? -2.020 -0.527 -3.768 1.00 90.38 183 LEU A C 1
ATOM 1448 O O . LEU A 1 183 ? -1.267 -0.494 -4.739 1.00 90.38 183 LEU A O 1
ATOM 1452 N N . ASP A 1 184 ? -3.114 -1.279 -3.761 1.00 90.12 184 ASP A N 1
ATOM 1453 C CA . ASP A 1 184 ? -3.666 -1.964 -4.935 1.00 90.12 184 ASP A CA 1
ATOM 1454 C C . ASP A 1 184 ? -5.166 -2.172 -4.711 1.00 90.12 184 ASP A C 1
ATOM 1456 O O . ASP A 1 184 ? -5.615 -2.429 -3.592 1.00 90.12 184 ASP A O 1
ATOM 1460 N N . VAL A 1 185 ? -5.937 -2.053 -5.788 1.00 88.12 185 VAL A N 1
ATOM 1461 C CA . VAL A 1 185 ? -7.356 -2.381 -5.843 1.00 88.12 185 VAL A CA 1
ATOM 1462 C C . VAL A 1 185 ? -7.625 -3.138 -7.136 1.00 88.12 185 VAL A C 1
ATOM 1464 O O . VAL A 1 185 ? -7.515 -2.600 -8.238 1.00 88.12 185 VAL A O 1
ATOM 1467 N N . ALA A 1 186 ? -8.055 -4.389 -6.995 1.00 83.69 186 ALA A N 1
ATOM 1468 C CA . ALA A 1 186 ? -8.573 -5.195 -8.089 1.00 83.69 186 ALA A CA 1
ATOM 1469 C C . ALA A 1 186 ? -10.094 -5.335 -7.936 1.00 83.69 186 ALA A C 1
ATOM 1471 O O . ALA A 1 186 ? -10.574 -6.114 -7.117 1.00 83.69 186 ALA A O 1
ATOM 1472 N N . ILE A 1 187 ? -10.854 -4.566 -8.720 1.00 83.31 187 ILE A N 1
ATOM 1473 C CA . ILE A 1 187 ? -12.323 -4.629 -8.769 1.00 83.31 187 ILE A CA 1
ATOM 1474 C C . ILE A 1 187 ? -12.732 -5.310 -10.074 1.00 83.31 187 ILE A C 1
ATOM 1476 O O . ILE A 1 187 ? -12.211 -4.976 -11.140 1.00 83.31 187 ILE A O 1
ATOM 1480 N N . ARG A 1 188 ? -13.667 -6.263 -10.002 1.00 80.88 188 ARG A N 1
ATOM 1481 C CA . ARG A 1 188 ? -14.224 -6.909 -11.197 1.00 80.88 188 ARG A CA 1
ATOM 1482 C C . ARG A 1 188 ? -14.965 -5.895 -12.068 1.00 80.88 188 ARG A C 1
ATOM 1484 O O . ARG A 1 188 ? -15.739 -5.081 -11.564 1.00 80.88 188 ARG A O 1
ATOM 1491 N N . GLU A 1 189 ? -14.761 -5.986 -13.379 1.00 79.44 189 GLU A N 1
ATOM 1492 C CA . GLU A 1 189 ? -15.499 -5.179 -14.349 1.00 79.44 189 GLU A CA 1
ATOM 1493 C C . GLU A 1 189 ? -17.017 -5.387 -14.213 1.00 79.44 189 GLU A C 1
ATOM 1495 O O . GLU A 1 189 ? -17.470 -6.488 -13.877 1.00 79.44 189 GLU A O 1
ATOM 1500 N N . PRO A 1 190 ? -17.824 -4.343 -14.468 1.00 79.75 190 PRO A N 1
ATOM 1501 C CA . PRO A 1 190 ? -19.268 -4.462 -14.381 1.00 79.75 190 PRO A CA 1
ATOM 1502 C C . PRO A 1 190 ? -19.803 -5.437 -15.432 1.00 79.75 190 PRO A C 1
ATOM 1504 O O . PRO A 1 190 ? -19.490 -5.341 -16.620 1.00 79.75 190 PRO A O 1
ATOM 1507 N N . GLU A 1 191 ? -20.701 -6.326 -15.017 1.00 77.75 191 GLU A N 1
ATOM 1508 C CA . GLU A 1 191 ? -21.427 -7.179 -15.953 1.00 77.75 191 GLU A CA 1
ATOM 1509 C C . GLU A 1 191 ? -22.404 -6.312 -16.765 1.00 77.75 191 GLU A C 1
ATOM 1511 O O . GLU A 1 191 ? -23.233 -5.592 -16.197 1.00 77.75 191 GLU A O 1
ATOM 1516 N N . SER A 1 192 ? -22.322 -6.371 -18.100 1.00 75.94 192 SER A N 1
ATOM 1517 C CA . SER A 1 192 ? -23.277 -5.681 -18.975 1.00 75.94 192 SER A CA 1
ATOM 1518 C C . SER A 1 192 ? -24.473 -6.583 -19.284 1.00 75.94 192 SER A C 1
ATOM 1520 O O . SER A 1 192 ? -24.331 -7.677 -19.837 1.00 75.94 192 SER A O 1
ATOM 1522 N N . LYS A 1 193 ? -25.686 -6.123 -18.966 1.00 66.94 193 LYS A N 1
ATOM 1523 C CA . LYS A 1 193 ? -26.907 -6.768 -19.460 1.00 66.94 193 LYS A CA 1
ATOM 1524 C C . LYS A 1 193 ? -27.301 -6.112 -20.777 1.00 66.94 193 LYS A C 1
ATOM 1526 O O . LYS A 1 193 ? -27.818 -4.997 -20.803 1.00 66.94 193 LYS A O 1
ATOM 1531 N N . THR A 1 194 ? -27.069 -6.795 -21.897 1.00 62.66 194 THR A N 1
ATOM 1532 C CA . THR A 1 194 ? -27.565 -6.318 -23.194 1.00 62.66 194 THR A CA 1
ATOM 1533 C C . THR A 1 194 ? -29.049 -6.658 -23.314 1.00 62.66 194 THR A C 1
ATOM 1535 O O . THR A 1 194 ? -29.394 -7.784 -23.665 1.00 62.66 194 THR A O 1
ATOM 1538 N N . SER A 1 195 ? -29.948 -5.704 -23.061 1.00 55.31 195 SER A N 1
ATOM 1539 C CA . SER A 1 195 ? -31.344 -5.873 -23.474 1.00 55.31 195 SER A CA 1
ATOM 1540 C C . SER A 1 195 ? -31.418 -5.742 -25.000 1.00 55.31 195 SER A C 1
ATOM 1542 O O . SER A 1 195 ? -31.102 -4.716 -25.604 1.00 55.31 195 SER A O 1
ATOM 1544 N N . VAL A 1 196 ? -31.737 -6.843 -25.673 1.00 61.28 196 VAL A N 1
ATOM 1545 C CA . VAL A 1 196 ? -31.948 -6.876 -27.121 1.00 61.28 196 VAL A CA 1
ATOM 1546 C C . VAL A 1 196 ? -33.392 -6.462 -27.392 1.00 61.28 196 VAL A C 1
ATOM 1548 O O . VAL A 1 196 ? -34.265 -7.312 -27.435 1.00 61.28 196 VAL A O 1
ATOM 1551 N N . TYR A 1 197 ? -33.648 -5.160 -27.534 1.00 52.94 197 TYR A N 1
ATOM 1552 C CA . TYR A 1 197 ? -34.624 -4.585 -28.474 1.00 52.94 197 TYR A CA 1
ATOM 1553 C C . TYR A 1 197 ? -34.465 -3.051 -28.493 1.00 52.94 197 TYR A C 1
ATOM 1555 O O . TYR A 1 197 ? -34.182 -2.438 -27.473 1.00 52.94 197 TYR A O 1
ATOM 1563 N N . ASN A 1 198 ? -34.561 -2.472 -29.691 1.00 63.22 198 ASN A N 1
ATOM 1564 C CA . ASN A 1 198 ? -34.342 -1.075 -30.102 1.00 63.22 198 ASN A CA 1
ATOM 1565 C C . ASN A 1 198 ? -34.234 0.032 -29.015 1.00 63.22 198 ASN A C 1
ATOM 1567 O O . ASN A 1 198 ? -35.175 0.282 -28.271 1.00 63.22 198 ASN A O 1
ATOM 1571 N N . ARG A 1 199 ? -33.113 0.788 -29.078 1.00 60.78 199 ARG A N 1
ATOM 1572 C CA . ARG A 1 199 ? -32.639 1.901 -28.204 1.00 60.78 199 ARG A CA 1
ATOM 1573 C C . ARG A 1 199 ? -32.116 1.452 -26.827 1.00 60.78 199 ARG A C 1
ATOM 1575 O O . ARG A 1 199 ? -32.752 1.637 -25.797 1.00 60.78 199 ARG A O 1
ATOM 1582 N N . LYS A 1 200 ? -30.916 0.859 -26.824 1.00 64.25 200 LYS A N 1
ATOM 1583 C CA . LYS A 1 200 ? -30.299 0.199 -25.662 1.00 64.25 200 LYS A CA 1
ATOM 1584 C C . LYS A 1 200 ? -29.783 1.189 -24.612 1.00 64.25 200 LYS A C 1
ATOM 1586 O O . LYS A 1 200 ? -28.720 1.779 -24.782 1.00 64.25 200 LYS A O 1
ATOM 1591 N N . LYS A 1 201 ? -30.490 1.289 -23.485 1.00 69.38 201 LYS A N 1
ATOM 1592 C CA . LYS A 1 201 ? -29.887 1.662 -22.200 1.00 69.38 201 LYS A CA 1
ATOM 1593 C C . LYS A 1 201 ? -29.123 0.432 -21.702 1.00 69.38 201 LYS A C 1
ATOM 1595 O O . LYS A 1 201 ? -29.747 -0.562 -21.346 1.00 69.38 201 LYS A O 1
ATOM 1600 N N . VAL A 1 202 ? -27.793 0.465 -21.761 1.00 72.56 202 VAL A N 1
ATOM 1601 C CA . VAL A 1 202 ? -26.955 -0.599 -21.187 1.00 72.56 202 VAL A CA 1
ATOM 1602 C C . VAL A 1 202 ? -27.002 -0.449 -19.669 1.00 72.56 202 VAL A C 1
ATOM 1604 O O . VAL A 1 202 ? -26.652 0.605 -19.142 1.00 72.56 202 VAL A O 1
ATOM 1607 N N . GLU A 1 203 ? -27.494 -1.473 -18.974 1.00 77.81 203 GLU A N 1
ATOM 1608 C CA . GLU A 1 203 ? -27.466 -1.529 -17.514 1.00 77.81 203 GLU A CA 1
ATOM 1609 C C . GLU A 1 203 ? -26.207 -2.282 -17.084 1.00 77.81 203 GLU A C 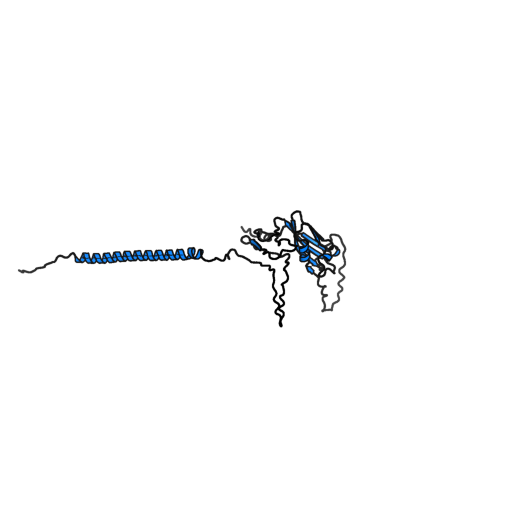1
ATOM 1611 O O . GLU A 1 203 ? -26.023 -3.460 -17.408 1.00 77.81 203 GLU A O 1
ATOM 1616 N N . TYR A 1 204 ? -25.330 -1.566 -16.391 1.00 80.69 204 TYR A N 1
ATOM 1617 C CA . TYR A 1 204 ? -24.110 -2.101 -15.809 1.00 80.69 204 TYR A CA 1
ATOM 1618 C C . TYR A 1 204 ? -24.400 -2.525 -14.373 1.00 80.69 204 TYR A C 1
ATOM 1620 O O . TYR A 1 204 ? -24.907 -1.726 -13.583 1.00 80.69 204 TYR A O 1
ATOM 1628 N N . LYS A 1 205 ? -24.075 -3.772 -14.024 1.00 81.25 205 LYS A N 1
ATOM 1629 C CA . LYS A 1 205 ? -24.150 -4.259 -12.644 1.00 81.25 205 LYS A CA 1
ATOM 1630 C C . LYS A 1 205 ? -22.736 -4.456 -12.106 1.00 81.25 205 LYS A C 1
ATOM 1632 O O . LYS A 1 205 ? -22.056 -5.407 -12.481 1.00 81.25 205 LYS A O 1
ATOM 1637 N N . CYS A 1 206 ? -22.311 -3.577 -11.203 1.00 78.69 206 CYS A N 1
ATOM 1638 C CA . CYS A 1 206 ? -21.088 -3.784 -10.432 1.00 78.69 206 CYS A CA 1
ATOM 1639 C C . CYS A 1 206 ? -21.340 -4.871 -9.382 1.00 78.69 206 CYS A C 1
ATOM 1641 O O . CYS A 1 206 ? -22.308 -4.797 -8.622 1.00 78.69 206 CYS A O 1
ATOM 1643 N N . THR A 1 207 ? -20.492 -5.892 -9.353 1.00 77.31 207 THR A N 1
ATOM 1644 C CA . THR A 1 207 ? -20.575 -6.980 -8.368 1.00 77.31 207 THR A CA 1
ATOM 1645 C C . THR A 1 207 ? -19.723 -6.712 -7.136 1.00 77.31 207 THR A C 1
ATOM 1647 O O . THR A 1 207 ? -20.106 -7.109 -6.040 1.00 77.31 207 THR A O 1
ATOM 1650 N N . ASP A 1 208 ? -18.595 -6.026 -7.322 1.00 80.25 208 ASP A N 1
ATOM 1651 C CA . ASP A 1 208 ? -17.640 -5.718 -6.264 1.00 80.25 208 ASP A CA 1
ATOM 1652 C C . ASP A 1 208 ? -17.729 -4.222 -5.932 1.00 80.25 208 ASP A C 1
ATOM 1654 O O . ASP A 1 208 ? -17.992 -3.390 -6.806 1.00 80.25 208 ASP A O 1
ATOM 1658 N N . ARG A 1 209 ? -17.543 -3.878 -4.657 1.00 83.62 209 ARG A N 1
ATOM 1659 C CA . ARG A 1 209 ? -17.560 -2.496 -4.166 1.00 83.62 209 ARG A CA 1
ATOM 1660 C C . ARG A 1 209 ? -16.556 -2.338 -3.031 1.00 83.62 209 ARG A C 1
ATOM 1662 O O . ARG A 1 209 ? -16.515 -3.181 -2.140 1.00 83.62 209 ARG A O 1
ATOM 1669 N N . LEU A 1 210 ? -15.797 -1.247 -3.056 1.00 87.75 210 LEU A N 1
ATOM 1670 C CA . LEU A 1 210 ? -14.984 -0.795 -1.932 1.00 87.75 210 LEU A CA 1
ATOM 1671 C C . LEU A 1 210 ? -15.748 0.328 -1.229 1.00 87.75 210 LEU A C 1
ATOM 1673 O O . LEU A 1 210 ? -16.130 1.303 -1.874 1.00 87.75 210 LEU A O 1
ATOM 1677 N N . LEU A 1 211 ? -16.011 0.166 0.065 1.00 89.44 211 LEU A N 1
ATOM 1678 C CA . LEU A 1 211 ? -16.767 1.124 0.861 1.00 89.44 211 LEU A CA 1
ATOM 1679 C C . LEU A 1 211 ? -15.920 1.562 2.053 1.00 89.44 211 LEU A C 1
ATOM 1681 O O . LEU A 1 211 ? -15.447 0.720 2.810 1.00 89.44 211 LEU A O 1
ATOM 1685 N N . LEU A 1 212 ? -15.760 2.873 2.210 1.00 91.06 212 LEU A N 1
ATOM 1686 C CA . LEU A 1 212 ? -15.185 3.483 3.400 1.00 91.06 212 LEU A CA 1
ATOM 1687 C C . LEU A 1 212 ? -16.328 4.196 4.121 1.00 91.06 212 LEU A C 1
ATOM 1689 O O . LEU A 1 212 ? -16.920 5.128 3.579 1.00 91.06 212 LEU A O 1
ATOM 1693 N N . THR A 1 213 ? -16.671 3.711 5.309 1.00 90.81 213 THR A N 1
ATOM 1694 C CA . THR A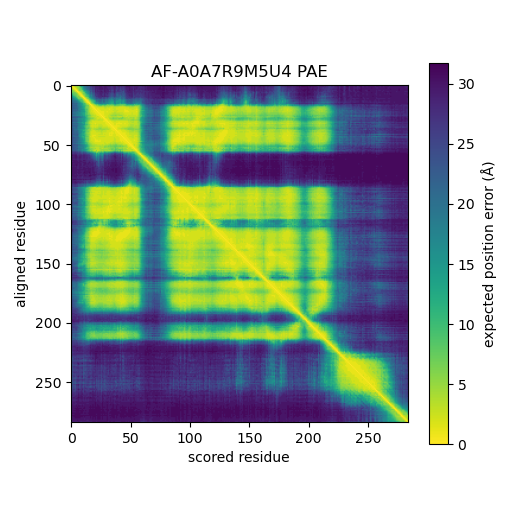 1 213 ? -17.689 4.309 6.175 1.00 90.81 213 THR A CA 1
ATOM 1695 C C . THR A 1 213 ? -17.028 4.792 7.444 1.00 90.81 213 THR A C 1
ATOM 1697 O O . THR A 1 213 ? -16.398 4.008 8.150 1.00 90.81 213 THR A O 1
ATOM 1700 N N . GLU A 1 214 ? -17.216 6.066 7.747 1.00 88.06 214 GLU A N 1
ATOM 1701 C CA . GLU A 1 214 ? -16.902 6.611 9.056 1.00 88.06 214 GLU A CA 1
ATOM 1702 C C . GLU A 1 214 ? -18.090 6.339 9.980 1.00 88.06 214 GLU A C 1
ATOM 1704 O O . GLU A 1 214 ? -19.219 6.728 9.680 1.00 88.06 214 GLU A O 1
ATOM 1709 N N . SER A 1 215 ? -17.853 5.633 11.084 1.00 79.06 215 SER A N 1
ATOM 1710 C CA . SER A 1 215 ? -18.824 5.527 12.169 1.00 79.06 215 SER A CA 1
ATOM 1711 C C . SER A 1 215 ? -18.285 6.315 13.348 1.00 79.06 215 SER A C 1
ATOM 1713 O O . SER A 1 215 ? -17.392 5.844 14.058 1.00 79.06 215 SER A O 1
ATOM 1715 N N . ASN A 1 216 ? -18.818 7.509 13.576 1.00 69.38 216 ASN A N 1
ATOM 1716 C CA . ASN A 1 216 ? -18.542 8.192 14.824 1.00 69.38 216 ASN A CA 1
ATOM 1717 C C . ASN A 1 216 ? -19.264 7.437 15.944 1.00 69.38 216 ASN A C 1
ATOM 1719 O O . ASN A 1 216 ? -20.436 7.089 15.821 1.00 69.38 216 ASN A O 1
ATOM 1723 N N . ARG A 1 217 ? -18.587 7.166 17.065 1.00 56.56 217 ARG A N 1
ATOM 1724 C CA . ARG A 1 217 ? -19.196 6.466 18.217 1.00 56.56 217 ARG A CA 1
ATOM 1725 C C . ARG A 1 217 ? -20.401 7.229 18.802 1.00 56.56 217 ARG A C 1
ATOM 1727 O O . ARG A 1 217 ? -21.178 6.650 19.560 1.00 56.56 217 ARG A O 1
ATOM 1734 N N . SER A 1 218 ? -20.564 8.501 18.430 1.00 52.19 218 SER A N 1
ATOM 1735 C CA . SER A 1 218 ? -21.728 9.351 18.702 1.00 52.19 218 SER A CA 1
ATOM 1736 C C . SER A 1 218 ? -22.934 9.105 17.785 1.00 52.19 218 SER A C 1
ATOM 1738 O O . SER A 1 218 ? -24.028 9.520 18.147 1.00 52.19 218 SER A O 1
ATOM 1740 N N . ASP A 1 219 ? -22.772 8.366 16.685 1.00 48.34 219 ASP A N 1
ATOM 1741 C CA . ASP A 1 219 ? -23.848 7.908 15.795 1.00 48.34 219 ASP A CA 1
ATOM 1742 C C . ASP A 1 219 ? -24.204 6.443 16.077 1.00 48.34 219 ASP A C 1
ATOM 1744 O O . ASP A 1 219 ? -24.526 5.656 15.184 1.00 48.34 219 ASP A O 1
ATOM 1748 N N . LYS A 1 220 ? -24.181 6.044 17.356 1.00 41.84 220 LYS A N 1
ATOM 1749 C CA . LYS A 1 220 ? -25.121 5.003 17.760 1.00 41.84 220 LYS A CA 1
ATOM 1750 C C . LYS A 1 220 ? -26.495 5.593 17.525 1.00 41.84 220 LYS A C 1
ATOM 1752 O O . LYS A 1 220 ? -26.938 6.435 18.300 1.00 41.84 220 LYS A O 1
ATOM 1757 N N . GLU A 1 221 ? -27.131 5.141 16.454 1.00 45.25 221 GLU A N 1
ATOM 1758 C CA . GLU A 1 221 ? -28.568 5.196 16.283 1.00 45.25 221 GLU A CA 1
ATOM 1759 C C . GLU A 1 221 ? -29.190 4.733 17.601 1.00 45.25 221 GLU A C 1
ATOM 1761 O O . GLU A 1 221 ? -29.194 3.551 17.954 1.00 45.25 221 GLU A O 1
ATOM 1766 N N . SER A 1 222 ? -29.577 5.717 18.411 1.00 37.66 222 SER A N 1
ATOM 1767 C CA . SER A 1 222 ? -30.372 5.513 19.595 1.00 37.66 222 SER A CA 1
ATOM 1768 C C . SER A 1 222 ? -31.719 5.078 19.071 1.00 37.66 222 SER A C 1
ATOM 1770 O O . SER A 1 222 ? -32.566 5.918 18.766 1.00 37.66 222 SER A O 1
ATOM 1772 N N . ASP A 1 223 ? -31.885 3.766 18.943 1.00 40.38 223 ASP A N 1
ATOM 1773 C CA . ASP A 1 223 ? -33.199 3.164 19.017 1.00 40.38 223 ASP A CA 1
ATOM 1774 C C . ASP A 1 223 ? -33.786 3.636 20.354 1.00 40.38 223 ASP A C 1
ATOM 1776 O O . ASP A 1 223 ? -33.312 3.342 21.460 1.00 40.38 223 ASP A O 1
ATOM 1780 N N . SER A 1 224 ? -34.652 4.622 20.190 1.00 50.09 224 SER A N 1
ATOM 1781 C CA . SER A 1 224 ? -35.023 5.621 21.166 1.00 50.09 224 SER A CA 1
ATOM 1782 C C . SER A 1 224 ? -36.148 5.038 21.987 1.00 50.09 224 SER A C 1
ATOM 1784 O O . SER A 1 224 ? -37.285 5.144 21.562 1.00 50.09 224 SER A O 1
ATOM 1786 N N . ASP A 1 225 ? -35.850 4.486 23.160 1.00 52.97 225 ASP A N 1
ATOM 1787 C CA . ASP A 1 225 ? -36.879 4.304 24.198 1.00 52.97 225 ASP A CA 1
ATOM 1788 C C . ASP A 1 225 ? -36.339 4.347 25.644 1.00 52.97 225 ASP A C 1
ATOM 1790 O O . ASP A 1 225 ? -37.112 4.449 26.593 1.00 52.97 225 ASP A O 1
ATOM 1794 N N . GLY A 1 226 ? -35.016 4.336 25.858 1.00 55.44 226 GLY A N 1
ATOM 1795 C CA . GLY A 1 226 ? -34.425 4.271 27.206 1.00 55.44 226 GLY A CA 1
ATOM 1796 C C . GLY A 1 226 ? -34.202 5.612 27.919 1.00 55.44 226 GLY A C 1
ATOM 1797 O O . GLY A 1 226 ? -34.428 5.703 29.124 1.00 55.44 226 GLY A O 1
ATOM 1798 N N . ASN A 1 227 ? -33.786 6.663 27.200 1.00 57.94 227 ASN A N 1
ATOM 1799 C CA . ASN A 1 227 ? -33.268 7.891 27.837 1.00 57.94 227 ASN A CA 1
ATOM 1800 C C . ASN A 1 227 ? -34.309 9.015 27.984 1.00 57.94 227 ASN A C 1
ATOM 1802 O O . ASN A 1 227 ? -34.252 9.797 28.928 1.00 57.94 227 ASN A O 1
ATOM 1806 N N . TYR A 1 228 ? -35.317 9.082 27.106 1.00 70.06 228 TYR A N 1
ATOM 1807 C CA . TYR A 1 228 ? -36.429 10.035 27.263 1.00 70.06 228 TYR A CA 1
ATOM 1808 C C . TYR A 1 228 ? -37.213 9.784 28.564 1.00 70.06 228 TYR A C 1
ATOM 1810 O O . TYR A 1 228 ? -37.667 10.723 29.229 1.00 70.06 228 TYR A O 1
ATOM 1818 N N . ILE A 1 229 ? -37.338 8.509 28.951 1.00 68.62 229 ILE A N 1
ATOM 1819 C CA . ILE A 1 229 ? -38.058 8.111 30.158 1.00 68.62 229 ILE A CA 1
ATOM 1820 C C . ILE A 1 229 ? -37.301 8.571 31.409 1.00 68.62 229 ILE A C 1
ATOM 1822 O O . ILE A 1 229 ? -37.916 9.156 32.303 1.00 68.62 229 ILE A O 1
ATOM 1826 N N . SER A 1 230 ? -35.982 8.361 31.477 1.00 67.88 230 SER A N 1
ATOM 1827 C CA . SER A 1 230 ? -35.195 8.722 32.662 1.00 67.88 230 SER A CA 1
ATOM 1828 C C . SER A 1 230 ? -34.963 10.223 32.798 1.00 67.88 230 SER A C 1
ATOM 1830 O O . SER A 1 230 ? -35.127 10.770 33.889 1.00 67.88 230 SER A O 1
ATOM 1832 N N . ASP A 1 231 ? -34.622 10.896 31.700 1.00 70.88 231 ASP A N 1
ATOM 1833 C CA . ASP A 1 231 ? -34.034 12.237 31.780 1.00 70.88 231 ASP A CA 1
ATOM 1834 C C . ASP A 1 231 ? -35.093 13.343 31.700 1.00 70.88 231 ASP A C 1
ATOM 1836 O O . ASP A 1 231 ? -34.874 14.456 32.178 1.00 70.88 231 ASP A O 1
ATOM 1840 N N . ILE A 1 232 ? -36.268 13.038 31.133 1.00 79.62 232 ILE A N 1
ATOM 1841 C CA . ILE A 1 232 ? -37.334 14.022 30.900 1.00 79.62 232 ILE A CA 1
ATOM 1842 C C . ILE A 1 232 ? -38.627 13.629 31.620 1.00 79.62 232 ILE A C 1
ATOM 1844 O O . ILE A 1 232 ? -39.206 14.460 32.325 1.00 79.62 232 ILE A O 1
ATOM 1848 N N . LEU A 1 233 ? -39.088 12.377 31.504 1.00 84.00 233 LEU A N 1
ATOM 1849 C CA . LEU A 1 233 ? -40.362 11.980 32.119 1.00 84.00 233 LEU A CA 1
ATOM 1850 C C . LEU A 1 233 ? -40.303 11.904 33.649 1.00 84.00 233 LEU A C 1
ATOM 1852 O O . LEU A 1 233 ? -41.236 12.380 34.301 1.00 84.00 233 LEU A O 1
ATOM 1856 N N . ILE A 1 234 ? -39.236 11.356 34.240 1.00 85.62 234 ILE A N 1
ATOM 1857 C CA . ILE A 1 234 ? -39.126 11.235 35.707 1.00 85.62 234 ILE A CA 1
ATOM 1858 C C . ILE A 1 234 ? -39.200 12.610 36.405 1.00 85.62 234 ILE A C 1
ATOM 1860 O O . ILE A 1 234 ? -40.034 12.760 37.307 1.00 85.62 234 ILE A O 1
ATOM 1864 N N . PRO A 1 235 ? -38.430 13.643 35.999 1.00 90.44 235 PRO A N 1
ATOM 1865 C CA . PRO A 1 235 ? -38.543 14.974 36.596 1.00 90.44 235 PRO A CA 1
ATOM 1866 C C . PRO A 1 235 ? -39.940 15.590 36.443 1.00 90.44 235 PRO A C 1
ATOM 1868 O O . PRO A 1 235 ? -40.464 16.169 37.395 1.00 90.44 235 PRO A O 1
ATOM 1871 N N . ILE A 1 236 ? -40.579 15.436 35.277 1.00 91.56 236 ILE A N 1
ATOM 1872 C CA . ILE A 1 236 ? -41.914 15.997 35.013 1.00 91.56 236 ILE A CA 1
ATOM 1873 C C . ILE A 1 236 ? -42.972 15.345 35.912 1.00 91.56 236 ILE A C 1
ATOM 1875 O O . ILE A 1 236 ? -43.778 16.046 36.529 1.00 91.56 236 ILE A O 1
ATOM 1879 N N . VAL A 1 237 ? -42.955 14.016 36.034 1.00 92.56 237 VAL A N 1
ATOM 1880 C CA . VAL A 1 237 ? -43.913 13.281 36.873 1.00 92.56 237 VAL A CA 1
ATOM 1881 C C . VAL A 1 237 ? -43.728 13.626 38.351 1.00 92.56 237 VAL A C 1
ATOM 1883 O O . VAL A 1 237 ? -44.720 13.852 39.047 1.00 92.56 237 VAL A O 1
ATOM 1886 N N . LEU A 1 238 ? -42.483 13.741 38.830 1.00 92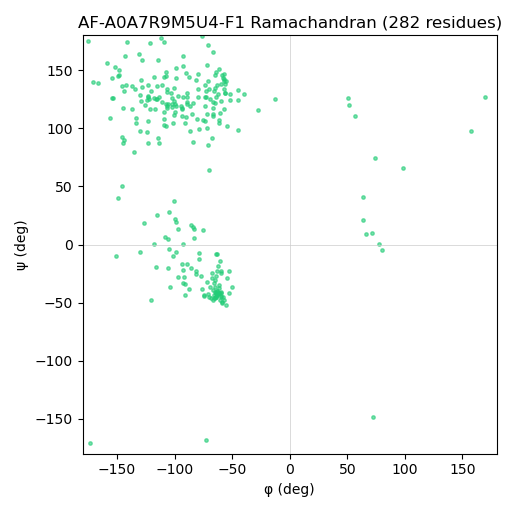.81 238 LEU A N 1
ATOM 1887 C CA . LEU A 1 238 ? -42.200 14.157 40.207 1.00 92.81 238 LEU A CA 1
ATOM 1888 C C . LEU A 1 238 ? -42.704 15.576 40.491 1.00 92.81 238 LEU A C 1
ATOM 1890 O O . LEU A 1 238 ? -43.332 15.807 41.525 1.00 92.81 238 LEU A O 1
ATOM 1894 N N . MET A 1 239 ? -42.505 16.512 39.561 1.00 94.69 239 MET A N 1
ATOM 1895 C CA . MET A 1 239 ? -43.009 17.881 39.699 1.00 94.69 239 MET A CA 1
ATOM 1896 C C . MET A 1 239 ? -44.541 17.924 39.744 1.00 94.69 239 MET A C 1
ATOM 1898 O O . MET A 1 239 ? -45.112 18.595 40.605 1.00 94.69 239 MET A O 1
ATOM 1902 N N . ILE A 1 240 ? -45.223 17.167 38.880 1.00 95.56 240 ILE A N 1
ATOM 1903 C CA . ILE A 1 240 ? -46.691 17.076 38.883 1.00 95.56 240 ILE A CA 1
ATOM 1904 C C . ILE A 1 240 ? -47.196 16.451 40.191 1.00 95.56 240 ILE A C 1
ATOM 1906 O O . ILE A 1 240 ? -48.128 16.979 40.801 1.00 95.56 240 ILE A O 1
ATOM 1910 N N . ALA A 1 241 ? -46.570 15.370 40.662 1.00 95.19 241 ALA A N 1
ATOM 1911 C CA . ALA A 1 241 ? -46.944 14.715 41.913 1.00 95.19 241 ALA A CA 1
ATOM 1912 C C . ALA A 1 241 ? -46.785 15.653 43.122 1.00 95.19 241 ALA A C 1
ATOM 1914 O O . ALA A 1 241 ? -47.680 15.724 43.969 1.00 95.19 241 ALA A O 1
ATOM 1915 N N . LEU A 1 242 ? -45.696 16.426 43.172 1.00 94.25 242 LEU A N 1
ATOM 1916 C CA . LEU A 1 242 ? -45.468 17.436 44.209 1.00 94.25 242 LEU A CA 1
ATOM 1917 C C . LEU A 1 242 ? -46.509 18.562 44.155 1.00 94.25 242 LEU A C 1
ATOM 1919 O O . LEU A 1 242 ? -47.029 18.968 45.196 1.00 94.25 242 LEU A O 1
ATOM 1923 N N . LEU A 1 243 ? -46.866 19.042 42.960 1.00 96.12 243 LEU A N 1
ATOM 1924 C CA . LEU A 1 243 ? -47.898 20.070 42.791 1.00 96.12 243 LEU A CA 1
ATOM 1925 C C . LEU A 1 243 ? -49.277 19.578 43.246 1.00 96.12 243 LEU A C 1
ATOM 1927 O O . LEU A 1 243 ? -49.970 20.288 43.979 1.00 96.12 243 LEU A O 1
ATOM 1931 N N . ILE A 1 244 ? -49.659 18.356 42.867 1.00 96.25 244 ILE A N 1
ATOM 1932 C CA . ILE A 1 244 ? -50.927 17.744 43.287 1.00 96.25 244 ILE A CA 1
ATOM 1933 C C . ILE A 1 244 ? -50.935 17.532 44.806 1.00 96.25 244 ILE A C 1
ATOM 1935 O O . ILE A 1 244 ? -51.911 17.894 45.466 1.00 96.25 244 ILE A O 1
ATOM 1939 N N . GLY A 1 245 ? -49.847 17.008 45.378 1.00 95.00 245 GLY A N 1
ATOM 1940 C CA . GLY A 1 245 ? -49.713 16.815 46.823 1.00 95.00 245 GLY A CA 1
ATOM 1941 C C . GLY A 1 245 ? -49.887 18.124 47.597 1.00 95.00 245 GLY A C 1
ATOM 1942 O O . GLY A 1 245 ? -50.703 18.203 48.520 1.00 95.00 245 GLY A O 1
ATOM 1943 N N . ASN A 1 246 ? -49.206 19.184 47.159 1.00 93.25 246 ASN A N 1
ATOM 1944 C CA . ASN A 1 246 ? -49.324 20.511 47.760 1.00 93.25 246 ASN A CA 1
ATOM 1945 C C . ASN A 1 246 ? -50.744 21.087 47.625 1.00 93.25 246 ASN A C 1
ATOM 1947 O O . ASN A 1 246 ? -51.277 21.643 48.589 1.00 93.25 246 ASN A O 1
ATOM 1951 N N . ALA A 1 247 ? -51.402 20.904 46.477 1.00 95.50 247 ALA A N 1
ATOM 1952 C CA . ALA A 1 247 ? -52.780 21.348 46.272 1.00 95.50 247 ALA A CA 1
ATOM 1953 C C . ALA A 1 247 ? -53.774 20.630 47.204 1.00 95.50 247 ALA A C 1
ATOM 1955 O O . ALA A 1 247 ? -54.670 21.271 47.762 1.00 95.50 247 ALA A O 1
ATOM 1956 N N . VAL A 1 248 ? -53.599 19.322 47.432 1.00 95.69 248 VAL A N 1
ATOM 1957 C CA . VAL A 1 248 ? -54.435 18.545 48.363 1.00 95.69 248 VAL A CA 1
ATOM 1958 C C . VAL A 1 248 ? -54.243 19.021 49.800 1.00 95.69 248 VAL A C 1
ATOM 1960 O O . VAL A 1 248 ? -55.234 19.204 50.508 1.00 95.69 248 VAL A O 1
ATOM 1963 N N . ILE A 1 249 ? -53.005 19.281 50.229 1.00 93.81 249 ILE A N 1
ATOM 1964 C CA . ILE A 1 249 ? -52.721 19.809 51.573 1.00 93.81 249 ILE A CA 1
ATOM 1965 C C . ILE A 1 249 ? -53.430 21.149 51.773 1.00 93.81 249 ILE A C 1
ATOM 1967 O O . ILE A 1 249 ? -54.166 21.321 52.748 1.00 93.81 249 ILE A O 1
ATOM 1971 N N . VAL A 1 250 ? -53.277 22.077 50.826 1.00 92.62 250 VAL A N 1
ATOM 1972 C CA . VAL A 1 250 ? -53.952 23.382 50.873 1.00 92.62 250 VAL A CA 1
ATOM 1973 C C . VAL A 1 250 ? -55.470 23.210 50.895 1.00 92.62 250 VAL A C 1
ATOM 1975 O O . VAL A 1 250 ? -56.150 23.872 51.681 1.00 92.62 250 VAL A O 1
ATOM 1978 N N . TRP A 1 251 ? -56.018 22.294 50.097 1.00 93.75 251 TRP A N 1
ATOM 1979 C CA . TRP A 1 251 ? -57.451 22.012 50.077 1.00 93.75 251 TRP A CA 1
ATOM 1980 C C . TRP A 1 251 ? -57.960 21.440 51.405 1.00 93.75 251 TRP A C 1
ATOM 1982 O O . TRP A 1 251 ? -59.014 21.864 51.886 1.00 93.75 251 TRP A O 1
ATOM 1992 N N . VAL A 1 252 ? -57.220 20.527 52.040 1.00 92.69 252 VAL A N 1
ATOM 1993 C CA . VAL A 1 252 ? -57.561 19.979 53.361 1.00 92.69 252 VAL A CA 1
ATOM 1994 C C . VAL A 1 252 ? -57.490 21.067 54.428 1.00 92.69 252 VAL A C 1
ATOM 1996 O O . VAL A 1 252 ? -58.441 21.210 55.196 1.00 92.69 252 VAL A O 1
ATOM 1999 N N . LEU A 1 253 ? -56.430 21.880 54.447 1.00 88.25 253 LEU A N 1
ATOM 2000 C CA . LEU A 1 253 ? -56.303 23.015 55.367 1.00 88.25 253 LEU A CA 1
ATOM 2001 C C . LEU A 1 253 ? -57.445 24.016 55.179 1.00 88.25 253 LEU A C 1
ATOM 2003 O O . LEU A 1 253 ? -58.076 24.436 56.151 1.00 88.25 253 LEU A O 1
ATOM 2007 N N . PHE A 1 254 ? -57.780 24.341 53.932 1.00 88.50 254 PHE A N 1
ATOM 2008 C CA . PHE A 1 254 ? -58.924 25.182 53.607 1.00 88.50 254 PHE A CA 1
ATOM 2009 C C . PHE A 1 254 ? -60.234 24.549 54.083 1.00 88.50 254 PHE A C 1
ATOM 2011 O O . PHE A 1 254 ? -61.078 25.231 54.665 1.00 88.50 254 PHE A O 1
ATOM 2018 N N . ARG A 1 255 ? -60.406 23.236 53.902 1.00 84.31 255 ARG A N 1
ATOM 2019 C CA . ARG A 1 255 ? -61.596 22.500 54.343 1.00 84.31 255 ARG A CA 1
ATOM 2020 C C . ARG A 1 255 ? -61.710 22.451 55.869 1.00 84.31 255 ARG A C 1
ATOM 2022 O O . ARG A 1 255 ? -62.821 22.596 56.376 1.00 84.31 255 ARG A O 1
ATOM 2029 N N . ILE A 1 256 ? -60.604 22.287 56.595 1.00 86.44 256 ILE A N 1
ATOM 2030 C CA . ILE A 1 256 ? -60.559 22.327 58.066 1.00 86.44 256 ILE A CA 1
ATOM 2031 C C . ILE A 1 256 ? -60.876 23.740 58.559 1.00 86.44 256 ILE A C 1
ATOM 2033 O O . ILE A 1 256 ? -61.771 23.899 59.386 1.00 86.44 256 ILE A O 1
ATOM 2037 N N . LYS A 1 257 ? -60.246 24.775 57.993 1.00 82.50 257 LYS A N 1
ATOM 2038 C CA . LYS A 1 257 ? -60.527 26.178 58.338 1.00 82.50 257 LYS A CA 1
ATOM 2039 C C . LYS A 1 257 ? -61.978 26.564 58.029 1.00 82.50 257 LYS A C 1
ATOM 2041 O O . LYS A 1 257 ? -62.621 27.264 58.806 1.00 82.50 257 LYS A O 1
ATOM 2046 N N . ARG A 1 258 ? -62.541 26.051 56.927 1.00 75.94 258 ARG A N 1
ATOM 2047 C CA . ARG A 1 258 ? -63.961 26.222 56.571 1.00 75.94 258 ARG A CA 1
ATOM 2048 C C . ARG A 1 258 ? -64.898 25.486 57.533 1.00 75.94 258 ARG A C 1
ATOM 2050 O O . ARG A 1 258 ? -66.024 25.936 57.721 1.00 75.94 258 ARG A O 1
ATOM 2057 N N . ARG A 1 259 ? -64.453 24.381 58.145 1.00 70.88 259 ARG A N 1
ATOM 2058 C CA . ARG A 1 259 ? -65.182 23.700 59.227 1.00 70.88 259 ARG A CA 1
ATOM 2059 C C . ARG A 1 259 ? -65.089 24.477 60.542 1.00 70.88 259 ARG A C 1
ATOM 2061 O O . ARG A 1 259 ? -66.139 24.681 61.125 1.00 70.88 259 ARG A O 1
ATOM 2068 N N . GLN A 1 260 ? -63.917 24.992 60.933 1.00 65.50 260 GLN A N 1
ATOM 2069 C CA . GLN A 1 260 ? -63.748 25.859 62.117 1.00 65.50 260 GLN A CA 1
ATOM 2070 C C . GLN A 1 260 ? -64.624 27.115 62.041 1.00 65.50 260 GLN A C 1
ATOM 2072 O O . GLN A 1 260 ? -65.389 27.371 62.961 1.00 65.50 260 GLN A O 1
ATOM 2077 N N . LYS A 1 261 ? -64.664 27.792 60.883 1.00 58.94 261 LYS A N 1
ATOM 2078 C CA . LYS A 1 261 ? -65.570 28.934 60.656 1.00 58.94 261 LYS A CA 1
ATOM 2079 C C . LYS A 1 261 ? -67.060 28.574 60.815 1.00 58.94 261 LYS A C 1
ATOM 2081 O O . LYS A 1 261 ? -67.867 29.447 61.091 1.00 58.94 261 LYS A O 1
ATOM 2086 N N . ARG A 1 262 ? -67.431 27.298 60.631 1.00 56.56 262 ARG A N 1
ATOM 2087 C CA . ARG A 1 262 ? -68.801 26.782 60.814 1.00 56.56 262 ARG A CA 1
ATOM 2088 C C . ARG A 1 262 ? -69.066 26.308 62.259 1.00 56.56 262 ARG A C 1
ATOM 2090 O O . ARG A 1 262 ? -70.226 26.134 62.618 1.00 56.56 262 ARG A O 1
ATOM 2097 N N . THR A 1 263 ? -68.032 26.081 63.074 1.00 55.88 263 THR A N 1
ATOM 2098 C CA . THR A 1 263 ? -68.138 25.773 64.516 1.00 55.88 263 THR A CA 1
ATOM 2099 C C . THR A 1 263 ? -68.091 27.034 65.385 1.00 55.88 263 THR A C 1
ATOM 2101 O O . THR A 1 263 ? -68.804 27.093 66.385 1.00 55.88 263 THR A O 1
ATOM 2104 N N . ASP A 1 264 ? -67.336 28.061 64.982 1.00 56.47 264 ASP A N 1
ATOM 2105 C CA . ASP A 1 264 ? -67.306 29.364 65.667 1.00 56.47 264 ASP A CA 1
ATOM 2106 C C . ASP A 1 264 ? -68.669 30.075 65.570 1.00 56.47 264 ASP A C 1
ATOM 2108 O O . ASP A 1 264 ? -69.154 30.625 66.554 1.00 56.47 264 ASP A O 1
ATOM 2112 N N . ASP A 1 265 ? -69.356 29.943 64.430 1.00 54.59 265 ASP A N 1
ATOM 2113 C CA . ASP A 1 265 ? -70.716 30.466 64.211 1.00 54.59 265 ASP A CA 1
ATOM 2114 C C . ASP A 1 265 ? -71.768 29.771 65.107 1.00 54.59 265 ASP A C 1
ATOM 2116 O O . ASP A 1 265 ? -72.691 30.399 65.611 1.00 54.59 265 ASP A O 1
ATOM 2120 N N . LYS A 1 266 ? -71.583 28.475 65.409 1.00 54.06 266 LYS A N 1
ATOM 2121 C CA . LYS A 1 266 ? -72.484 27.706 66.294 1.00 54.06 266 LYS A CA 1
ATOM 2122 C C . LYS A 1 266 ? -72.227 27.919 67.788 1.00 54.06 266 LYS A C 1
ATOM 2124 O O . LYS A 1 266 ? -73.123 27.693 68.598 1.00 54.06 266 LYS A O 1
ATOM 2129 N N . THR A 1 267 ? -71.020 28.337 68.163 1.00 52.50 267 THR A N 1
ATOM 2130 C CA . THR A 1 267 ? -70.669 28.599 69.571 1.00 52.50 267 THR A CA 1
ATOM 2131 C C . THR A 1 267 ? -71.153 29.987 70.017 1.00 52.50 267 THR A C 1
ATOM 2133 O O . THR A 1 267 ? -71.466 30.178 71.191 1.00 52.50 267 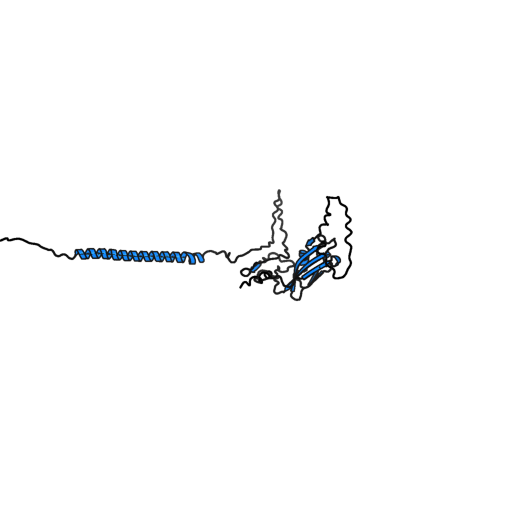THR A O 1
ATOM 2136 N N . ILE A 1 268 ? -71.316 30.933 69.082 1.00 54.38 268 ILE A N 1
ATOM 2137 C CA . ILE A 1 268 ? -71.873 32.271 69.352 1.00 54.38 268 ILE A CA 1
ATOM 2138 C C . ILE A 1 268 ? -73.409 32.233 69.510 1.00 54.38 268 ILE A C 1
ATOM 2140 O O . ILE A 1 268 ? -73.959 33.014 70.281 1.00 54.38 268 ILE A O 1
ATOM 2144 N N . GLU A 1 269 ? -74.111 31.279 68.887 1.00 51.56 269 GLU A N 1
ATOM 2145 C CA . GLU A 1 269 ? -75.582 31.166 68.980 1.00 51.56 269 GLU A CA 1
ATOM 2146 C C . GLU A 1 269 ? -76.089 30.510 70.288 1.00 51.56 269 GLU A C 1
ATOM 2148 O O . GLU A 1 269 ? -77.284 30.520 70.566 1.00 51.56 269 GLU A O 1
ATOM 2153 N N . SER A 1 270 ? -75.202 29.972 71.139 1.00 54.44 270 SER A N 1
ATOM 2154 C CA . SER A 1 270 ? -75.603 29.216 72.347 1.00 54.44 270 SER A CA 1
ATOM 2155 C C . SER A 1 270 ? -75.412 29.950 73.684 1.00 54.44 270 SER A C 1
ATOM 2157 O O . SER A 1 270 ? -75.650 29.346 74.729 1.00 54.44 270 SER A O 1
ATOM 2159 N N . THR A 1 271 ? -75.003 31.227 73.704 1.00 55.84 271 THR A N 1
ATOM 2160 C CA . THR A 1 271 ? -74.763 31.941 74.979 1.00 55.84 271 THR A CA 1
ATOM 2161 C C . THR A 1 271 ? -75.342 33.361 75.002 1.00 55.84 271 THR A C 1
ATOM 2163 O O . THR A 1 271 ? -74.607 34.333 74.872 1.00 55.84 271 THR A O 1
ATOM 2166 N N . VAL A 1 272 ? -76.656 33.491 75.236 1.00 43.59 272 VAL A N 1
ATOM 2167 C CA . VAL A 1 272 ? -77.285 34.710 75.794 1.00 43.59 272 VAL A CA 1
ATOM 2168 C C . VAL A 1 272 ? -78.461 34.314 76.706 1.00 43.59 272 VAL A C 1
ATOM 2170 O O . VAL A 1 272 ? -79.436 33.754 76.207 1.00 43.59 272 VAL A O 1
ATOM 2173 N N . PRO A 1 273 ? -78.440 34.623 78.017 1.00 45.56 273 PRO A N 1
ATOM 2174 C CA . PRO A 1 273 ? -79.655 34.760 78.808 1.00 45.56 273 PRO A CA 1
ATOM 2175 C C . PRO A 1 273 ? -80.201 36.196 78.733 1.00 45.56 273 PRO A C 1
ATOM 2177 O O . PRO A 1 273 ? -79.458 37.175 78.662 1.00 45.56 273 PRO A O 1
ATOM 2180 N N . LEU A 1 274 ? -81.532 36.285 78.736 1.00 43.88 274 LEU A N 1
ATOM 2181 C CA . LEU A 1 274 ? -82.342 37.498 78.658 1.00 43.88 274 LEU A CA 1
ATOM 2182 C C . LEU A 1 274 ? -82.026 38.504 79.776 1.00 43.88 274 LEU A C 1
ATOM 2184 O O . LEU A 1 274 ? -82.024 38.154 80.954 1.00 43.88 274 LEU A O 1
ATOM 2188 N N . ASN A 1 275 ? -81.874 39.776 79.401 1.00 44.06 275 ASN A N 1
ATOM 2189 C CA . ASN A 1 275 ? -81.996 40.906 80.316 1.00 44.06 275 ASN A CA 1
ATOM 2190 C C . ASN A 1 275 ? -83.443 41.426 80.271 1.00 44.06 275 ASN A C 1
ATOM 2192 O O . ASN A 1 275 ? -83.897 41.887 79.223 1.00 44.06 275 ASN A O 1
ATOM 2196 N N . SER A 1 276 ? -84.162 41.365 81.392 1.00 37.22 276 SER A N 1
ATOM 2197 C CA . SER A 1 276 ? -85.433 42.069 81.589 1.00 37.22 276 SER A CA 1
ATOM 2198 C C . SER A 1 276 ? -85.178 43.317 82.430 1.00 37.22 276 SER A C 1
ATOM 2200 O O . SER A 1 276 ? -84.978 43.231 83.641 1.00 37.22 276 SER A O 1
ATOM 2202 N N . GLY A 1 277 ? -85.183 44.479 81.780 1.00 43.09 277 GLY A N 1
ATOM 2203 C CA . GLY A 1 277 ? -85.223 45.765 82.461 1.00 43.09 277 GLY A CA 1
ATOM 2204 C C . GLY A 1 277 ? -86.644 46.109 82.905 1.00 43.09 277 GLY A C 1
ATOM 2205 O O . GLY A 1 277 ? -87.581 46.043 82.112 1.00 43.09 277 GLY A O 1
ATOM 2206 N N . SER A 1 278 ? -86.781 46.551 84.150 1.00 37.56 278 SER A N 1
ATOM 2207 C CA . SER A 1 278 ? -87.901 47.363 84.619 1.00 37.56 278 SER A CA 1
ATOM 2208 C C . SER A 1 278 ? -87.337 48.522 85.444 1.00 37.56 278 SER A C 1
ATOM 2210 O O . SER A 1 278 ? -86.847 48.318 86.552 1.00 37.56 278 SER A O 1
ATOM 2212 N N . GLY A 1 279 ? -87.397 49.742 84.899 1.00 41.03 279 GLY A N 1
ATOM 2213 C CA . GLY A 1 279 ? -87.613 50.928 85.741 1.00 41.03 279 GLY A CA 1
ATOM 2214 C C . GLY A 1 279 ? -89.076 50.951 86.233 1.00 41.03 279 GLY A C 1
ATOM 2215 O O . GLY A 1 279 ? -89.782 49.972 85.982 1.00 41.03 279 GLY A O 1
ATOM 2216 N N . PRO A 1 280 ? -89.604 52.046 86.820 1.00 50.62 280 PRO A N 1
ATOM 2217 C CA . PRO A 1 280 ? -89.000 53.375 86.947 1.00 50.62 280 PRO A CA 1
ATOM 2218 C C . PRO A 1 280 ? -89.264 54.106 88.296 1.00 50.62 280 PRO A C 1
ATOM 2220 O O . PRO A 1 280 ? -90.059 53.674 89.116 1.00 50.62 280 PRO A O 1
ATOM 2223 N N . GLN A 1 281 ? -88.603 55.264 88.437 1.00 45.88 281 GLN A N 1
ATOM 2224 C CA . GLN A 1 281 ? -89.046 56.520 89.080 1.00 45.88 281 GLN A CA 1
ATOM 2225 C C . GLN A 1 281 ? -89.647 56.518 90.500 1.00 45.88 281 GLN A C 1
ATOM 2227 O O . GLN A 1 281 ? -90.743 56.024 90.707 1.00 45.88 281 GLN A O 1
ATOM 2232 N N . THR A 1 282 ? -89.061 57.349 91.373 1.00 42.25 282 THR A N 1
ATOM 2233 C CA . THR A 1 282 ? -89.791 58.453 92.032 1.00 42.25 282 THR A CA 1
ATOM 2234 C C . THR A 1 282 ? -88.832 59.578 92.425 1.00 42.25 282 THR A C 1
ATOM 2236 O O . THR A 1 282 ? -87.846 59.357 93.123 1.00 42.25 282 THR A O 1
ATOM 2239 N N . SER A 1 283 ? -89.160 60.780 91.968 1.00 49.78 283 SER A N 1
ATOM 2240 C CA . SER A 1 283 ? -88.751 62.083 92.491 1.00 49.78 283 SER A CA 1
ATOM 2241 C C . SER A 1 283 ? -89.467 62.393 93.810 1.00 49.78 283 SER A C 1
ATOM 2243 O O . SER A 1 283 ? -90.691 62.276 93.822 1.00 49.78 283 SER A O 1
ATOM 2245 N N . VAL A 1 284 ? -88.734 62.824 94.843 1.00 49.91 284 VAL A N 1
ATOM 2246 C CA . VAL A 1 284 ? -88.861 64.089 95.611 1.00 49.91 284 VAL A CA 1
ATOM 2247 C C . VAL A 1 284 ? -87.517 64.317 96.297 1.00 49.91 284 VAL A C 1
ATOM 2249 O O . VAL A 1 284 ? -86.973 63.326 96.830 1.00 49.91 284 VAL A O 1
#